Protein AF-A0A7S1WH67-F1 (afdb_monomer)

Organism: Alexandrium catenella (N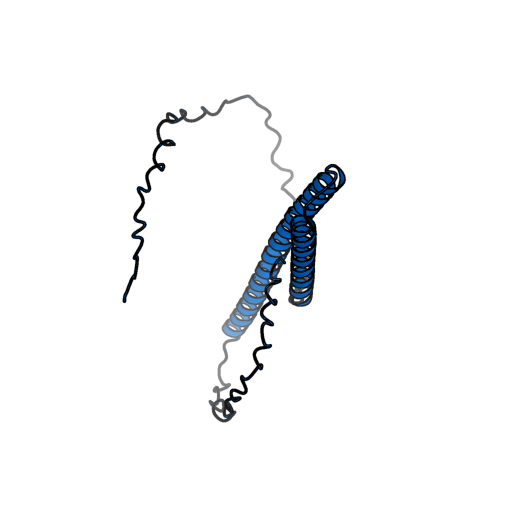CBI:txid2925)

Foldseek 3Di:
DDDDDDDDPDDDDPPDDPDDDDPPPPPPPPPPPPPPDDDVVVVVVVVVVVLVVLVVVLVVLVVVLVVLVVVLVVLVVVLVVLVVVVVVDPPDDPVSVVVSVVSVVVSVVSVVVSVVSVVVRPDDDPDPDPPPDPPPPPPDDDDDDDDDPDPDPPPDDPPPPPPDPDPDDDDDDPDDDDD

Mean predicted aligned error: 18.31 Å

Solvent-accessible surface area (backbone atoms only — not comparable to full-atom values): 12286 Å² total; per-residue (Å²): 139,82,85,80,80,81,80,82,78,79,75,83,79,78,91,79,78,90,73,79,82,77,82,75,72,90,81,81,80,82,74,79,73,76,86,81,75,80,54,67,65,61,53,52,50,52,53,51,51,54,49,51,53,52,50,51,54,42,50,51,53,49,52,54,46,53,54,49,50,53,50,44,55,52,50,52,49,50,53,52,51,49,54,54,53,55,74,72,49,88,83,71,60,70,64,61,54,53,52,51,52,52,53,52,51,49,48,51,52,49,52,52,51,48,52,52,54,61,72,66,55,66,84,74,75,79,74,72,74,75,76,74,72,76,75,79,76,94,77,77,82,88,77,88,77,78,93,73,83,73,80,74,74,82,78,74,79,86,76,76,84,81,78,86,89,78,82,80,83,87,81,81,83,79,83,83,84,79,136

Sequence (179 aa):
LKAVRPSAQRAPCPLGVAFGAPGLSMALLDEAVDAGDVDPEAVAQSIEELTLESEIRALEIENGLLDLKREIETQEKHVKEWRKALVKETGLPASMQSDLELAMDQVQQLRNRYQAMQAARPPRVARPAAIAEPPPDEGATRSQQAASAAPVPPRLPEETAKRAAARPGTNPAAASKAP

Nearest PDB structures (foldseek):
  6v4u-assembly1_B  TM=7.205E-01  e=1.793E+00  Homo sapiens
  6ote-assembly1_A  TM=3.190E-01  e=5.934E+00  Cryptosporidium parvum Iowa II

Structure (mmCIF, N/CA/C/O backbone):
data_AF-A0A7S1WH67-F1
#
_entry.id   AF-A0A7S1WH67-F1
#
loop_
_atom_site.group_PDB
_atom_site.id
_atom_site.type_symbol
_atom_site.label_atom_id
_atom_site.label_alt_id
_atom_site.label_comp_id
_atom_site.label_asym_id
_atom_site.label_entity_id
_atom_site.label_seq_id
_atom_site.pdbx_PDB_ins_code
_atom_site.Cartn_x
_atom_site.Cartn_y
_atom_site.Cartn_z
_atom_site.occupancy
_atom_site.B_iso_or_equiv
_atom_site.auth_seq_id
_atom_site.auth_comp_id
_atom_site.auth_asym_id
_atom_site.auth_atom_id
_atom_site.pdbx_PDB_model_num
ATOM 1 N N . LEU A 1 1 ? -50.181 2.685 17.591 1.00 54.06 1 LEU A N 1
ATOM 2 C CA . LEU A 1 1 ? -49.938 2.031 16.284 1.00 54.06 1 LEU A CA 1
ATOM 3 C C . LEU A 1 1 ? -48.794 2.770 15.589 1.00 54.06 1 LEU A C 1
ATOM 5 O O . LEU A 1 1 ? -49.014 3.855 15.072 1.00 54.06 1 LEU A O 1
ATOM 9 N N . LYS A 1 2 ? -47.553 2.274 15.702 1.00 48.03 2 LYS A N 1
ATOM 10 C CA . LYS A 1 2 ? -46.356 2.903 15.111 1.00 48.03 2 LYS A CA 1
ATOM 11 C C . LYS A 1 2 ? -46.082 2.253 13.754 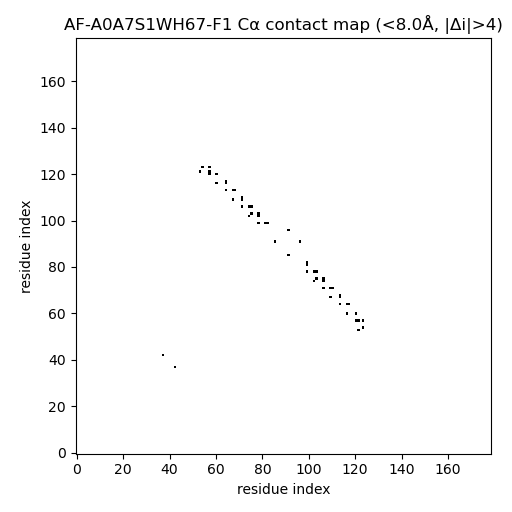1.00 48.03 2 LYS A C 1
ATOM 13 O O . LYS A 1 2 ? -45.876 1.046 13.694 1.00 48.03 2 LYS A O 1
ATOM 18 N N . ALA A 1 3 ? -46.118 3.052 12.692 1.00 55.22 3 ALA A N 1
ATOM 19 C CA . ALA A 1 3 ? -45.860 2.611 11.328 1.00 55.22 3 ALA A CA 1
ATOM 20 C C . ALA A 1 3 ? -44.372 2.267 11.147 1.00 55.22 3 ALA A C 1
ATOM 22 O O . ALA A 1 3 ? -43.504 3.134 11.247 1.00 55.22 3 ALA A O 1
ATOM 23 N N . VAL A 1 4 ? -44.094 0.989 10.895 1.00 62.69 4 VAL A N 1
ATOM 24 C CA . VAL A 1 4 ? -42.787 0.473 10.477 1.00 62.69 4 VAL A CA 1
ATOM 25 C C . VAL A 1 4 ? -42.605 0.839 9.004 1.00 62.69 4 VAL A C 1
ATOM 27 O O . VAL A 1 4 ? -43.407 0.435 8.164 1.00 62.69 4 VAL A O 1
ATOM 30 N N . ARG A 1 5 ? -41.589 1.646 8.679 1.00 58.88 5 ARG A N 1
ATOM 31 C CA . ARG A 1 5 ? -41.236 1.936 7.282 1.00 58.88 5 ARG A CA 1
ATOM 32 C C . ARG A 1 5 ? -40.465 0.743 6.699 1.00 58.88 5 ARG A C 1
ATOM 34 O O . ARG A 1 5 ? -39.518 0.294 7.344 1.00 58.88 5 ARG A O 1
ATOM 41 N N . PRO A 1 6 ? -40.831 0.233 5.512 1.00 62.59 6 PRO A N 1
ATOM 42 C CA . PRO A 1 6 ? -40.098 -0.851 4.874 1.00 62.59 6 PRO A CA 1
ATOM 43 C C . PRO A 1 6 ? -38.745 -0.355 4.347 1.00 62.59 6 PRO A C 1
ATOM 45 O O . PRO A 1 6 ? -38.656 0.693 3.704 1.00 62.59 6 PRO A O 1
ATOM 48 N N . SER A 1 7 ? -37.695 -1.125 4.640 1.00 63.75 7 SER A N 1
ATOM 49 C CA . SER A 1 7 ? -36.350 -0.943 4.092 1.00 63.75 7 SER A CA 1
ATOM 50 C C . SER A 1 7 ? -36.385 -1.050 2.572 1.00 63.75 7 SER A C 1
ATOM 52 O O . SER A 1 7 ? -36.851 -2.048 2.022 1.00 63.75 7 SER A O 1
ATOM 54 N N . ALA A 1 8 ? -35.876 -0.022 1.898 1.00 57.06 8 ALA A N 1
ATOM 55 C CA . ALA A 1 8 ? -35.679 -0.028 0.460 1.00 57.06 8 ALA A CA 1
ATOM 56 C C . ALA A 1 8 ? -34.629 -1.091 0.098 1.00 57.06 8 ALA A C 1
ATOM 58 O O . ALA A 1 8 ? -33.444 -0.939 0.395 1.00 57.06 8 ALA A O 1
ATOM 59 N N . GLN A 1 9 ? -35.079 -2.175 -0.533 1.00 58.47 9 GLN A N 1
ATOM 60 C CA . GLN A 1 9 ? -34.213 -3.141 -1.197 1.00 58.47 9 GLN A CA 1
ATOM 61 C C . GLN A 1 9 ? -33.437 -2.409 -2.296 1.00 58.47 9 GLN A C 1
ATOM 63 O O . GLN A 1 9 ? -34.011 -1.969 -3.291 1.00 58.47 9 GLN A O 1
ATOM 68 N N . ARG A 1 10 ? -32.123 -2.250 -2.109 1.00 60.06 10 ARG A N 1
ATOM 69 C CA . ARG A 1 10 ? -31.218 -1.880 -3.199 1.00 60.06 10 ARG A CA 1
ATOM 70 C C . ARG A 1 10 ? -31.185 -3.047 -4.180 1.00 60.06 10 ARG A C 1
ATOM 72 O O . ARG A 1 10 ? -30.693 -4.121 -3.846 1.00 60.06 10 ARG A O 1
ATOM 79 N N . ALA A 1 11 ? -31.741 -2.831 -5.366 1.00 65.38 11 ALA A N 1
ATOM 80 C CA . ALA A 1 11 ? -31.645 -3.773 -6.468 1.00 65.38 11 ALA A CA 1
ATOM 81 C C . ALA A 1 11 ? -30.166 -3.989 -6.857 1.00 65.38 11 ALA A C 1
ATOM 83 O O . ALA A 1 11 ? -29.400 -3.019 -6.872 1.00 65.38 11 ALA A O 1
ATOM 84 N N . PRO A 1 12 ? -29.747 -5.225 -7.178 1.00 61.56 12 PRO A N 1
ATOM 85 C CA . PRO A 1 12 ? -28.436 -5.479 -7.757 1.00 61.56 12 PRO A CA 1
ATOM 86 C C . PRO A 1 12 ? -28.385 -4.883 -9.168 1.00 61.56 12 PRO A C 1
ATOM 88 O O . PRO A 1 12 ? -29.188 -5.237 -10.031 1.00 61.56 12 PRO A O 1
ATOM 91 N N . CYS A 1 13 ? -27.448 -3.965 -9.406 1.00 59.66 13 CYS A N 1
ATOM 92 C CA . CYS A 1 13 ? -27.144 -3.501 -10.755 1.00 59.66 13 CYS A CA 1
ATOM 93 C C . CYS A 1 13 ? -26.629 -4.696 -11.577 1.00 59.66 13 CYS A C 1
ATOM 95 O O . CYS A 1 13 ? -25.649 -5.321 -11.163 1.00 59.66 13 CYS A O 1
ATOM 97 N N . PRO A 1 14 ? -27.242 -5.035 -12.724 1.00 61.19 14 PRO A N 1
ATOM 98 C CA . PRO A 1 14 ? -26.682 -6.039 -13.610 1.00 61.19 14 PRO A CA 1
ATOM 99 C C . PRO A 1 14 ? -25.357 -5.513 -14.172 1.00 61.19 14 PRO A C 1
ATOM 101 O O . PRO A 1 14 ? -25.303 -4.448 -14.787 1.00 61.19 14 PRO A O 1
ATOM 104 N N . LEU A 1 15 ? -24.285 -6.270 -13.935 1.00 58.12 15 LEU A N 1
ATOM 105 C CA . LEU A 1 15 ? -22.991 -6.143 -14.604 1.00 58.12 15 LEU A CA 1
ATOM 106 C C . LEU A 1 15 ? -23.193 -6.362 -16.108 1.00 58.12 15 LEU A C 1
ATOM 108 O O . LEU A 1 15 ? -23.111 -7.476 -16.614 1.00 58.12 15 LEU A O 1
ATOM 112 N N . GLY A 1 16 ? -23.512 -5.280 -16.810 1.00 58.69 16 GLY A N 1
ATOM 113 C CA . GLY A 1 16 ? -23.606 -5.218 -18.258 1.00 58.69 16 GLY A CA 1
ATOM 114 C C . GLY A 1 16 ? -22.515 -4.315 -18.807 1.00 58.69 16 GLY A C 1
ATOM 115 O O . GLY A 1 16 ? -22.774 -3.150 -19.082 1.00 58.69 16 GLY A O 1
ATOM 116 N N . VAL A 1 17 ? -21.308 -4.856 -18.981 1.00 53.69 17 VAL A N 1
ATOM 117 C CA . VAL A 1 17 ? -20.323 -4.320 -19.930 1.00 53.69 17 VAL A CA 1
ATOM 118 C C . VAL A 1 17 ? -19.692 -5.504 -20.654 1.00 53.69 17 VAL A C 1
ATOM 120 O O . VAL A 1 17 ? -18.605 -5.969 -20.330 1.00 53.69 17 VAL A O 1
ATOM 123 N N . ALA A 1 18 ? -20.422 -6.019 -21.639 1.00 60.34 18 ALA A N 1
ATOM 124 C CA . ALA A 1 18 ? -19.794 -6.612 -22.804 1.00 60.34 18 ALA A CA 1
ATOM 125 C C . ALA A 1 18 ? -19.357 -5.434 -23.682 1.00 60.34 18 ALA A C 1
ATOM 127 O O . ALA A 1 18 ? -20.205 -4.763 -24.267 1.00 60.34 18 ALA A O 1
ATOM 128 N N . PHE A 1 19 ? -18.060 -5.139 -23.733 1.00 50.50 19 PHE A N 1
ATOM 129 C CA . PHE A 1 19 ? -17.517 -4.233 -24.739 1.00 50.50 19 PHE A CA 1
ATOM 130 C C . PHE A 1 19 ? -16.258 -4.843 -25.336 1.00 50.50 19 PHE A C 1
ATOM 132 O O . PHE A 1 19 ? -15.411 -5.379 -24.626 1.00 50.50 19 PHE A O 1
ATOM 139 N N . GLY A 1 20 ? -16.258 -4.856 -26.666 1.00 48.03 20 GLY A N 1
ATOM 140 C CA . GLY A 1 20 ? -15.511 -5.768 -27.512 1.00 48.03 20 GLY A CA 1
ATOM 141 C C . GLY A 1 20 ? -14.006 -5.718 -27.321 1.00 48.03 20 GLY A C 1
ATOM 142 O O . GLY A 1 20 ? -13.418 -4.660 -27.123 1.00 48.03 20 GLY A O 1
ATOM 143 N N . ALA A 1 21 ? -13.390 -6.884 -27.485 1.00 54.69 21 ALA A N 1
ATOM 144 C CA . ALA A 1 21 ? -12.013 -6.959 -27.925 1.00 54.69 21 ALA A CA 1
ATOM 145 C C . ALA A 1 21 ? -11.924 -6.281 -29.305 1.00 54.69 21 ALA A C 1
ATOM 147 O O . ALA A 1 21 ? -12.530 -6.790 -30.255 1.00 54.69 21 ALA A O 1
ATOM 148 N N . PRO A 1 22 ? -11.209 -5.154 -29.468 1.00 59.69 22 PRO A N 1
ATOM 149 C CA . PRO A 1 22 ? -10.726 -4.815 -30.788 1.00 59.69 22 PRO A CA 1
ATOM 150 C C . PRO A 1 22 ? -9.747 -5.921 -31.179 1.00 59.69 22 PRO A C 1
ATOM 152 O O . PRO A 1 22 ? -8.736 -6.140 -30.511 1.00 59.69 22 PRO A O 1
ATOM 155 N N . GLY A 1 23 ? -10.083 -6.645 -32.246 1.00 53.44 23 GLY A N 1
ATOM 156 C CA . GLY A 1 23 ? -9.111 -7.418 -32.998 1.00 53.44 23 GLY A CA 1
ATOM 157 C C . GLY A 1 23 ? -8.009 -6.466 -33.439 1.00 53.44 23 GLY A C 1
ATOM 158 O O . GLY A 1 23 ? -8.150 -5.760 -34.434 1.00 53.44 23 GLY A O 1
ATOM 159 N N . LEU A 1 24 ? -6.940 -6.402 -32.651 1.00 53.50 24 LEU A N 1
ATOM 160 C CA . LEU A 1 24 ? -5.692 -5.790 -33.057 1.00 53.50 24 LEU A CA 1
ATOM 161 C C . LEU A 1 24 ? -5.086 -6.726 -34.092 1.00 53.50 24 LEU A C 1
ATOM 163 O O . LEU A 1 24 ? -4.501 -7.759 -33.771 1.00 53.50 24 LEU A O 1
ATOM 167 N N . SER A 1 25 ? -5.333 -6.369 -35.348 1.00 56.12 25 SER A N 1
ATOM 168 C CA . SER A 1 25 ? -4.654 -6.873 -36.528 1.00 56.12 25 SER A CA 1
ATOM 169 C C . SER A 1 25 ? -3.167 -7.056 -36.244 1.00 56.12 25 SER A C 1
ATOM 171 O O . SER A 1 25 ? -2.422 -6.087 -36.127 1.00 56.12 25 SER A O 1
ATOM 173 N N . MET A 1 26 ? -2.730 -8.311 -36.207 1.00 55.28 26 MET A N 1
ATOM 174 C CA . MET A 1 26 ? -1.325 -8.714 -36.127 1.00 55.28 26 MET A CA 1
ATOM 175 C C . MET A 1 26 ? -0.577 -8.503 -37.463 1.00 55.28 26 MET A C 1
ATOM 177 O O . MET A 1 26 ? 0.350 -9.232 -37.787 1.00 55.28 26 MET A O 1
ATOM 181 N N . ALA A 1 27 ? -1.019 -7.539 -38.276 1.00 57.84 27 ALA A N 1
ATOM 182 C CA . ALA A 1 27 ? -0.588 -7.339 -39.661 1.00 57.84 27 ALA A CA 1
ATOM 183 C C . ALA A 1 27 ? 0.252 -6.063 -39.857 1.00 57.84 27 ALA A C 1
ATOM 185 O O . ALA A 1 27 ? 0.361 -5.572 -40.975 1.00 57.84 27 ALA A O 1
ATOM 186 N N . LEU A 1 28 ? 0.818 -5.500 -38.783 1.00 52.12 28 LEU A N 1
ATOM 187 C CA . LEU A 1 28 ? 1.595 -4.257 -38.835 1.00 52.12 28 LEU A CA 1
ATOM 188 C C . LEU A 1 28 ? 2.907 -4.350 -38.037 1.00 52.12 28 LEU A C 1
ATOM 190 O O . LEU A 1 28 ? 3.219 -3.449 -37.271 1.00 52.12 28 LEU A O 1
ATOM 194 N N . LEU A 1 29 ? 3.644 -5.455 -38.164 1.00 57.03 29 LEU A N 1
ATOM 195 C CA . LEU A 1 29 ? 5.027 -5.576 -37.674 1.00 57.03 29 LEU A CA 1
ATOM 196 C C . LEU A 1 29 ? 5.855 -6.463 -38.622 1.00 57.03 29 LEU A C 1
ATOM 198 O O . LEU A 1 29 ? 6.572 -7.354 -38.185 1.00 57.03 29 LEU A O 1
ATOM 202 N N . ASP A 1 30 ? 5.723 -6.227 -39.927 1.00 49.78 30 ASP A N 1
ATOM 203 C CA . ASP A 1 30 ? 6.663 -6.731 -40.942 1.00 49.78 30 ASP A CA 1
ATOM 204 C C . ASP A 1 30 ? 7.441 -5.545 -41.536 1.00 49.78 30 ASP A C 1
ATOM 206 O O . ASP A 1 30 ? 7.623 -5.406 -42.743 1.00 49.78 30 ASP A O 1
ATOM 210 N N . GLU A 1 31 ? 7.838 -4.614 -40.662 1.00 55.91 31 GLU A N 1
ATOM 211 C CA . GLU A 1 31 ? 8.873 -3.643 -40.991 1.00 55.91 31 GLU A CA 1
ATOM 212 C C . GLU A 1 31 ? 10.195 -4.378 -40.803 1.00 55.91 31 GLU A C 1
ATOM 214 O O . GLU A 1 31 ? 10.657 -4.587 -39.681 1.00 55.91 31 GLU A O 1
ATOM 219 N N . ALA A 1 32 ? 10.720 -4.888 -41.916 1.00 57.84 32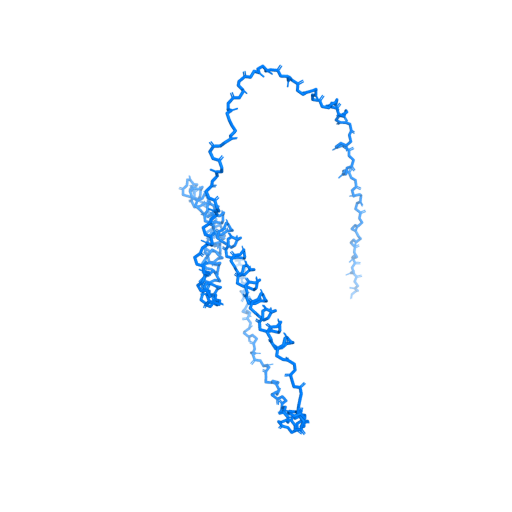 ALA A N 1
ATOM 220 C CA . ALA A 1 32 ? 12.011 -5.542 -41.995 1.00 57.84 32 ALA A CA 1
ATOM 221 C C . ALA A 1 32 ? 13.083 -4.594 -41.443 1.00 57.84 32 ALA A C 1
ATOM 223 O O . ALA A 1 32 ? 13.585 -3.720 -42.148 1.00 57.84 32 ALA A O 1
ATOM 224 N N . VAL A 1 33 ? 13.402 -4.756 -40.158 1.00 57.94 33 VAL A N 1
ATOM 225 C CA . VAL A 1 33 ? 14.578 -4.153 -39.544 1.00 57.94 33 VAL A CA 1
ATOM 226 C C . VAL A 1 33 ? 15.764 -4.757 -40.280 1.00 57.94 33 VAL A C 1
ATOM 228 O O . VAL A 1 33 ? 16.042 -5.950 -40.154 1.00 57.94 33 VAL A O 1
ATOM 231 N N . ASP A 1 34 ? 16.386 -3.942 -41.124 1.00 57.25 34 ASP A N 1
ATOM 232 C CA . ASP A 1 34 ? 17.596 -4.270 -41.859 1.00 57.25 34 ASP A CA 1
ATOM 233 C C . ASP A 1 34 ? 18.651 -4.729 -40.842 1.00 57.25 34 ASP A C 1
ATOM 235 O O . ASP A 1 34 ? 19.205 -3.936 -40.084 1.00 57.25 34 ASP A O 1
ATOM 239 N N . ALA A 1 35 ? 18.865 -6.043 -40.750 1.00 58.34 35 ALA A N 1
ATOM 240 C CA . ALA A 1 35 ? 19.703 -6.693 -39.739 1.00 58.34 35 ALA A CA 1
ATOM 241 C C . ALA A 1 35 ? 21.214 -6.465 -39.972 1.00 58.34 35 ALA A C 1
ATOM 243 O O . ALA A 1 35 ? 22.041 -7.260 -39.526 1.00 58.34 35 ALA A O 1
ATOM 244 N N . GLY A 1 36 ? 21.571 -5.421 -40.724 1.00 57.56 36 GLY A N 1
ATOM 245 C CA . GLY A 1 36 ? 22.895 -5.222 -41.298 1.00 57.56 36 GLY A CA 1
ATOM 246 C C . GLY A 1 36 ? 23.908 -4.513 -40.405 1.00 57.56 36 GLY A C 1
ATOM 247 O O . GLY A 1 36 ? 25.096 -4.686 -40.650 1.00 57.56 36 GLY A O 1
ATOM 248 N N . ASP A 1 37 ? 23.490 -3.746 -39.391 1.00 68.06 37 ASP A N 1
ATOM 249 C CA . ASP A 1 37 ? 24.440 -2.952 -38.590 1.00 68.06 37 ASP A CA 1
ATOM 250 C C . ASP A 1 37 ? 23.866 -2.545 -37.216 1.00 68.06 37 ASP A C 1
ATOM 252 O O . ASP A 1 37 ? 23.748 -1.369 -36.868 1.00 68.06 37 ASP A O 1
ATOM 256 N N . VAL A 1 38 ? 23.423 -3.527 -36.423 1.00 77.69 38 VAL A N 1
ATOM 257 C CA . VAL A 1 38 ? 23.014 -3.256 -35.036 1.00 77.69 38 VAL A CA 1
ATOM 258 C C . VAL A 1 38 ? 24.273 -3.081 -34.189 1.00 77.69 38 VAL A C 1
ATOM 260 O O . VAL A 1 38 ? 24.969 -4.053 -33.894 1.00 77.69 38 VAL A O 1
ATOM 263 N N . ASP A 1 39 ? 24.555 -1.837 -33.805 1.00 87.81 39 ASP A N 1
ATOM 264 C CA . ASP A 1 39 ? 25.680 -1.480 -32.943 1.00 87.81 39 ASP A CA 1
ATOM 265 C C . ASP A 1 39 ? 25.610 -2.245 -31.601 1.00 87.81 39 ASP A C 1
ATOM 267 O O . ASP A 1 39 ? 24.635 -2.093 -30.851 1.00 87.81 39 ASP A O 1
ATOM 271 N N . PRO A 1 40 ? 26.615 -3.081 -31.267 1.00 88.12 40 PRO A N 1
ATOM 272 C CA . PRO A 1 40 ? 26.622 -3.838 -30.019 1.00 88.12 40 PRO A CA 1
ATOM 273 C C . PRO A 1 40 ? 26.621 -2.938 -28.776 1.00 88.12 40 PRO A C 1
ATOM 275 O O . PRO A 1 40 ? 26.126 -3.366 -27.731 1.00 88.12 40 PRO A O 1
ATOM 278 N N . GLU A 1 41 ? 27.141 -1.710 -28.869 1.00 88.75 41 GLU A N 1
ATOM 279 C CA . GLU A 1 41 ? 27.121 -0.758 -27.756 1.00 88.75 41 GLU A CA 1
ATOM 280 C C . GLU A 1 41 ? 25.693 -0.275 -27.470 1.00 88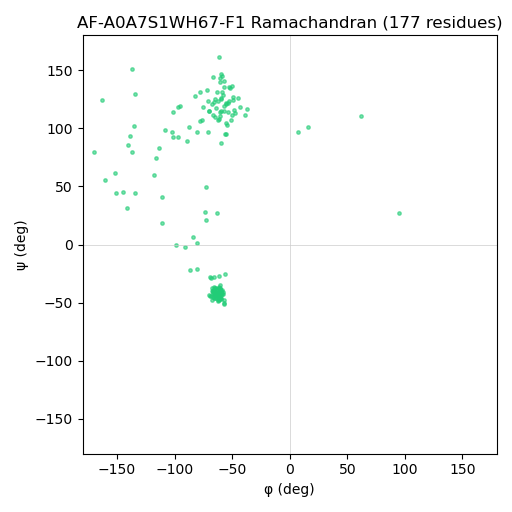.75 41 GLU A C 1
ATOM 282 O O . GLU A 1 41 ? 25.252 -0.306 -26.319 1.00 88.75 41 GLU A O 1
ATOM 287 N N . ALA A 1 42 ? 24.926 0.057 -28.511 1.00 89.00 42 ALA A N 1
ATOM 288 C CA . ALA A 1 42 ? 23.518 0.428 -28.381 1.00 89.00 42 ALA A CA 1
ATOM 289 C C . ALA A 1 42 ? 22.662 -0.704 -27.778 1.00 89.00 42 ALA A C 1
ATOM 291 O O . ALA A 1 42 ? 21.783 -0.455 -26.950 1.00 89.00 42 ALA A O 1
ATOM 292 N N . VAL A 1 43 ? 22.934 -1.964 -28.138 1.00 89.81 43 VAL A N 1
ATOM 293 C CA . VAL A 1 43 ? 22.236 -3.124 -27.548 1.00 89.81 43 VAL A CA 1
ATOM 294 C C . VAL A 1 43 ? 22.570 -3.274 -26.067 1.00 89.81 43 VAL A C 1
ATOM 296 O O . VAL A 1 43 ? 21.673 -3.515 -25.259 1.00 89.81 43 VAL A O 1
ATOM 299 N N . ALA A 1 44 ? 23.842 -3.120 -25.693 1.00 90.69 44 ALA A N 1
ATOM 300 C CA . ALA A 1 44 ? 24.261 -3.198 -24.298 1.00 90.69 44 ALA A CA 1
ATOM 301 C C . ALA A 1 44 ? 23.598 -2.103 -23.445 1.00 90.69 44 ALA A C 1
ATOM 303 O O . ALA A 1 44 ? 23.070 -2.411 -22.375 1.00 90.69 44 ALA A O 1
ATOM 304 N N . GLN A 1 45 ? 23.548 -0.867 -23.951 1.00 90.69 45 GLN A N 1
ATOM 305 C CA . GLN A 1 45 ? 22.864 0.250 -23.291 1.00 90.69 45 GLN A CA 1
ATOM 306 C C . GLN A 1 45 ? 21.364 -0.026 -23.126 1.00 90.69 45 GLN A C 1
ATOM 308 O O . GLN A 1 45 ? 20.828 0.136 -22.035 1.00 90.69 45 GLN A O 1
ATOM 313 N N . SER A 1 46 ? 20.694 -0.540 -24.161 1.00 89.62 46 SER A N 1
ATOM 314 C CA . SER A 1 46 ? 19.266 -0.875 -24.076 1.00 89.62 46 SER A CA 1
ATOM 315 C C . SER A 1 46 ? 18.968 -1.957 -23.026 1.00 89.62 46 SER A C 1
ATOM 317 O O . SER A 1 46 ? 17.969 -1.875 -22.310 1.00 89.62 46 SER A O 1
ATOM 319 N N . ILE A 1 47 ? 19.842 -2.961 -22.886 1.00 89.00 47 ILE A N 1
ATOM 320 C CA . ILE A 1 47 ? 19.707 -3.993 -21.845 1.00 89.00 47 ILE A CA 1
ATOM 321 C C . ILE A 1 47 ? 19.901 -3.389 -20.448 1.00 89.00 47 ILE A C 1
ATOM 323 O O . ILE A 1 47 ? 19.172 -3.749 -19.517 1.00 89.00 47 ILE A O 1
ATOM 327 N N . GLU A 1 48 ? 20.872 -2.489 -20.287 1.00 90.94 48 GLU A N 1
ATOM 328 C CA . GLU A 1 48 ? 21.108 -1.778 -19.029 1.00 90.94 48 GLU A CA 1
ATOM 329 C C . GLU A 1 48 ? 19.897 -0.920 -18.644 1.00 90.94 48 GLU A C 1
ATOM 331 O O . GLU A 1 48 ? 19.390 -1.056 -17.531 1.00 90.94 48 GLU A O 1
ATOM 336 N N . GLU A 1 49 ? 19.370 -0.120 -19.571 1.00 91.88 49 GLU A N 1
ATOM 337 C CA . GLU A 1 49 ? 18.170 0.696 -19.361 1.00 91.88 49 GLU A CA 1
ATOM 338 C C . GLU A 1 49 ? 16.970 -0.161 -18.944 1.00 91.88 49 GLU A C 1
ATOM 340 O O . GLU A 1 49 ? 16.341 0.116 -17.922 1.00 91.88 49 GLU A O 1
ATOM 345 N N . LEU A 1 50 ? 16.704 -1.265 -19.652 1.00 90.75 50 LEU A N 1
ATOM 346 C CA . LEU A 1 50 ? 15.619 -2.190 -19.307 1.00 90.75 50 LEU A CA 1
ATOM 347 C C . LEU A 1 50 ? 15.805 -2.795 -17.904 1.00 90.75 50 LEU A C 1
ATOM 349 O O . LEU A 1 50 ? 14.843 -2.990 -17.153 1.00 90.75 50 LEU A O 1
ATOM 353 N N . THR A 1 51 ? 17.052 -3.094 -17.534 1.00 90.25 51 THR A N 1
ATOM 354 C CA . THR A 1 51 ? 17.387 -3.612 -16.205 1.00 90.25 51 THR A CA 1
ATOM 355 C C . THR A 1 51 ? 17.106 -2.560 -15.134 1.00 90.25 51 THR A C 1
ATOM 357 O O . THR A 1 51 ? 16.439 -2.869 -14.142 1.00 90.25 51 THR A O 1
ATOM 360 N N . LEU A 1 52 ? 17.531 -1.315 -15.352 1.00 91.50 52 LEU A N 1
ATOM 361 C CA . LEU A 1 52 ? 17.289 -0.197 -14.441 1.00 91.50 52 LEU A CA 1
ATOM 362 C C . LEU A 1 52 ? 15.793 0.107 -14.294 1.00 91.50 52 LEU A C 1
ATOM 364 O O . LEU A 1 52 ? 15.311 0.270 -13.175 1.00 91.50 52 LEU A O 1
ATOM 368 N N . GLU A 1 53 ? 15.026 0.107 -15.385 1.00 92.25 53 GLU A N 1
ATOM 369 C CA . GLU A 1 53 ? 13.568 0.277 -15.338 1.00 92.25 53 GLU A CA 1
ATOM 370 C C . GLU A 1 53 ? 12.889 -0.821 -14.509 1.00 92.25 53 GLU A C 1
ATOM 372 O O . GLU A 1 53 ? 11.978 -0.551 -13.716 1.00 92.25 53 GLU A O 1
ATOM 377 N N . SER A 1 54 ? 13.355 -2.067 -14.644 1.00 90.94 54 SER A N 1
ATOM 378 C CA . SER A 1 54 ? 12.853 -3.184 -13.843 1.00 90.94 54 SER A CA 1
ATOM 379 C C . SER A 1 54 ? 13.168 -3.017 -12.350 1.00 90.94 54 SER A C 1
ATOM 381 O O . SER A 1 54 ? 12.318 -3.315 -11.505 1.00 90.94 54 SER A O 1
ATOM 383 N N . GLU A 1 55 ? 14.350 -2.486 -12.017 1.00 91.56 55 GLU A N 1
ATOM 384 C CA . GLU A 1 55 ? 14.765 -2.205 -10.642 1.00 91.56 55 GLU A CA 1
ATOM 385 C C . GLU A 1 55 ? 13.947 -1.059 -10.038 1.00 91.56 55 GLU A C 1
ATOM 387 O O . GLU A 1 55 ? 13.434 -1.198 -8.926 1.00 91.56 55 GLU A O 1
ATOM 392 N N . ILE A 1 56 ? 13.735 0.028 -10.787 1.00 92.94 56 ILE A N 1
ATOM 393 C CA . ILE A 1 56 ? 12.886 1.151 -10.368 1.00 92.94 56 ILE A CA 1
ATOM 394 C C . ILE A 1 56 ? 11.478 0.646 -10.048 1.00 92.94 56 ILE A C 1
ATOM 396 O O . ILE A 1 56 ? 10.981 0.873 -8.944 1.00 92.94 56 ILE A O 1
ATOM 400 N N . ARG A 1 57 ? 10.859 -0.126 -10.952 1.00 93.38 57 ARG A N 1
ATOM 401 C CA . ARG A 1 57 ? 9.518 -0.683 -10.720 1.00 93.38 57 ARG A CA 1
ATOM 402 C C . ARG A 1 57 ? 9.476 -1.617 -9.504 1.00 93.38 57 ARG A C 1
ATOM 404 O O . ARG A 1 57 ? 8.482 -1.635 -8.773 1.00 93.38 57 ARG A O 1
ATOM 411 N N . ALA A 1 58 ? 10.532 -2.394 -9.258 1.00 92.38 58 ALA A N 1
ATOM 412 C CA . ALA A 1 58 ? 10.622 -3.227 -8.061 1.00 92.38 58 ALA A CA 1
ATOM 413 C C . ALA A 1 58 ? 10.681 -2.379 -6.775 1.00 92.38 58 ALA A C 1
ATOM 415 O O . ALA A 1 58 ? 9.970 -2.682 -5.813 1.00 92.38 58 ALA A O 1
ATOM 416 N N . LEU A 1 59 ? 11.470 -1.300 -6.768 1.00 93.62 59 LEU A N 1
ATOM 417 C CA . LEU A 1 59 ? 11.575 -0.369 -5.640 1.00 93.62 59 LEU A CA 1
ATOM 418 C C . LEU A 1 59 ? 10.262 0.385 -5.383 1.00 93.62 59 LEU A C 1
ATOM 420 O O . LEU A 1 59 ? 9.870 0.560 -4.230 1.00 93.62 59 LEU A O 1
ATOM 424 N N . GLU A 1 60 ? 9.545 0.785 -6.432 1.00 96.12 60 GLU A N 1
ATOM 425 C CA . GLU A 1 60 ? 8.235 1.436 -6.316 1.00 96.12 60 GLU A CA 1
ATOM 426 C C . GLU A 1 60 ? 7.204 0.536 -5.623 1.00 96.12 60 GLU A C 1
ATOM 428 O O . GLU A 1 60 ? 6.504 0.973 -4.703 1.00 96.12 60 GLU A O 1
ATOM 433 N N . ILE A 1 61 ? 7.137 -0.741 -6.016 1.00 95.62 61 ILE A N 1
ATOM 434 C CA . ILE A 1 61 ? 6.250 -1.726 -5.380 1.00 95.62 61 ILE A CA 1
ATOM 435 C C . ILE A 1 61 ? 6.615 -1.899 -3.904 1.00 95.62 61 ILE A C 1
ATOM 437 O O . ILE A 1 61 ? 5.731 -1.985 -3.051 1.00 95.62 61 ILE A O 1
ATOM 441 N N . GLU A 1 62 ? 7.905 -1.935 -3.580 1.00 95.75 62 GLU A N 1
ATOM 442 C CA . GLU A 1 62 ? 8.373 -2.081 -2.203 1.00 95.75 62 GLU A CA 1
ATOM 44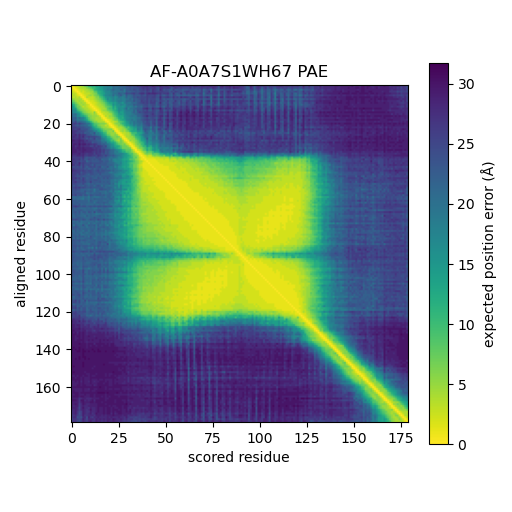3 C C . GLU A 1 62 ? 8.046 -0.880 -1.331 1.00 95.75 62 GLU A C 1
ATOM 445 O O . GLU A 1 62 ? 7.600 -1.066 -0.198 1.00 95.75 62 GLU A O 1
ATOM 450 N N . ASN A 1 63 ? 8.205 0.332 -1.857 1.00 96.75 63 ASN A N 1
ATOM 451 C CA . ASN A 1 63 ? 7.804 1.537 -1.147 1.00 96.75 63 ASN A CA 1
ATOM 452 C C . ASN A 1 63 ? 6.291 1.516 -0.866 1.00 96.75 63 ASN A C 1
ATOM 454 O O . ASN A 1 63 ? 5.862 1.679 0.275 1.00 96.75 63 ASN A O 1
ATOM 458 N N . GLY A 1 64 ? 5.484 1.157 -1.872 1.00 96.94 64 GLY A N 1
ATOM 459 C CA . GLY A 1 64 ? 4.041 0.980 -1.697 1.00 96.94 64 GLY A CA 1
ATOM 460 C C . GLY A 1 64 ? 3.667 -0.112 -0.682 1.00 96.94 64 GLY A C 1
ATOM 461 O O . GLY A 1 64 ? 2.695 0.041 0.060 1.00 96.94 64 GLY A O 1
ATOM 462 N N . LEU A 1 65 ? 4.440 -1.202 -0.590 1.00 97.56 65 LEU A N 1
ATOM 463 C CA . LEU A 1 65 ? 4.259 -2.229 0.444 1.00 97.56 65 LEU A CA 1
ATOM 464 C C . LEU A 1 65 ? 4.573 -1.694 1.849 1.00 97.56 65 LEU A C 1
ATOM 466 O O . LEU A 1 65 ? 3.855 -2.033 2.792 1.00 97.56 65 LEU A O 1
ATOM 470 N N . LEU A 1 66 ? 5.619 -0.880 2.012 1.00 98.00 66 LEU A N 1
ATOM 471 C CA . LEU A 1 66 ? 5.960 -0.265 3.300 1.00 98.00 66 LEU A CA 1
ATOM 472 C C . LEU A 1 66 ? 4.863 0.698 3.769 1.00 98.00 66 LEU A C 1
ATOM 474 O O . LEU A 1 66 ? 4.446 0.624 4.928 1.00 98.00 66 LEU A O 1
ATOM 478 N N . ASP A 1 67 ? 4.344 1.525 2.863 1.00 98.00 67 ASP A N 1
ATOM 479 C CA . ASP A 1 67 ? 3.236 2.438 3.149 1.00 98.00 67 ASP A CA 1
ATOM 480 C C . ASP A 1 67 ? 1.964 1.678 3.547 1.00 98.00 67 ASP A C 1
ATOM 482 O O . ASP A 1 67 ? 1.365 1.965 4.587 1.00 98.00 67 ASP A O 1
ATOM 486 N N . LEU A 1 68 ? 1.581 0.646 2.781 1.00 97.94 68 LEU A N 1
ATOM 487 C CA . LEU A 1 68 ? 0.425 -0.195 3.109 1.00 97.94 68 LEU A CA 1
ATOM 488 C C . LEU A 1 68 ? 0.583 -0.901 4.455 1.00 97.94 68 LEU A C 1
ATOM 490 O O . LEU A 1 68 ? -0.381 -1.000 5.212 1.00 97.94 68 LEU A O 1
ATOM 494 N N . LYS A 1 69 ? 1.786 -1.388 4.773 1.00 98.50 69 LYS A N 1
ATOM 495 C CA . LYS A 1 69 ? 2.058 -2.027 6.063 1.00 98.50 69 LYS A CA 1
ATOM 496 C C . LYS A 1 69 ? 1.832 -1.052 7.219 1.00 98.50 69 LYS A C 1
ATOM 498 O O . LYS A 1 69 ? 1.156 -1.403 8.184 1.00 98.50 69 LYS A O 1
ATOM 503 N N . ARG A 1 70 ? 2.348 0.174 7.106 1.00 98.50 70 ARG A N 1
ATOM 504 C CA . ARG A 1 70 ? 2.155 1.223 8.116 1.00 98.50 70 ARG A CA 1
ATOM 505 C C . ARG A 1 70 ? 0.679 1.589 8.286 1.00 98.50 70 ARG A C 1
ATOM 507 O O . ARG A 1 70 ? 0.224 1.786 9.416 1.00 98.50 70 ARG A O 1
ATOM 514 N N . GLU A 1 71 ? -0.066 1.668 7.186 1.00 98.31 71 GLU A N 1
ATOM 515 C CA . GLU A 1 71 ? -1.506 1.940 7.215 1.00 98.31 71 GLU A CA 1
ATOM 516 C C . GLU A 1 71 ? -2.270 0.815 7.930 1.00 98.31 71 GLU A C 1
ATOM 518 O O . GLU A 1 71 ? -3.063 1.089 8.830 1.00 98.31 71 GLU A O 1
ATOM 523 N N . ILE A 1 72 ? -1.970 -0.453 7.612 1.00 98.31 72 ILE A N 1
ATOM 524 C CA . ILE A 1 72 ? -2.556 -1.624 8.286 1.00 98.31 72 ILE A CA 1
ATOM 525 C C . ILE A 1 72 ? -2.297 -1.568 9.794 1.00 98.31 72 ILE A C 1
ATOM 527 O O . ILE A 1 72 ? -3.239 -1.669 10.576 1.00 98.31 72 ILE A O 1
ATOM 531 N N . GLU A 1 73 ? -1.047 -1.360 10.218 1.00 98.62 73 GLU A N 1
ATOM 532 C CA . GLU A 1 73 ? -0.682 -1.275 11.640 1.00 98.62 73 GLU A CA 1
ATOM 533 C C . GLU A 1 73 ? -1.440 -0.146 12.362 1.00 98.62 73 GLU A C 1
ATOM 535 O O . GLU A 1 73 ? -1.891 -0.306 13.502 1.00 98.62 73 GLU A O 1
ATOM 540 N N . THR A 1 74 ? -1.621 0.991 11.686 1.00 98.50 74 THR A N 1
ATOM 541 C CA . THR A 1 74 ? -2.353 2.147 12.217 1.00 98.50 74 THR A CA 1
ATOM 542 C C . THR A 1 74 ? -3.841 1.836 12.382 1.00 98.50 74 THR A C 1
ATOM 544 O O . THR A 1 74 ? -4.402 2.062 13.458 1.00 98.50 74 THR A O 1
ATOM 547 N N . GLN A 1 75 ? -4.483 1.257 11.365 1.00 98.19 75 GLN A N 1
ATOM 548 C CA . GLN A 1 75 ? -5.897 0.889 11.439 1.00 98.19 75 GLN A CA 1
ATOM 549 C C . GLN A 1 75 ? -6.149 -0.239 12.444 1.00 98.19 75 GLN A C 1
ATOM 551 O O . GLN A 1 75 ? -7.096 -0.166 13.225 1.00 98.19 75 GLN A O 1
ATOM 556 N N . GLU A 1 76 ? -5.275 -1.245 12.510 1.00 98.50 76 GLU A N 1
ATOM 557 C CA . GLU A 1 76 ? -5.354 -2.315 13.509 1.00 98.50 76 GLU A CA 1
ATOM 558 C C . GLU A 1 76 ? -5.273 -1.771 14.937 1.00 98.50 76 GLU A C 1
ATOM 560 O O . GLU A 1 76 ? -6.013 -2.216 15.823 1.00 98.50 76 GLU A O 1
ATOM 565 N N . LYS A 1 77 ? -4.403 -0.780 15.169 1.00 98.56 77 LYS A N 1
ATOM 566 C CA . LYS A 1 77 ? -4.321 -0.084 16.453 1.00 98.56 77 LYS A CA 1
ATOM 567 C C . LYS A 1 77 ? -5.637 0.627 16.781 1.00 98.56 77 LYS A C 1
ATOM 569 O O . LYS A 1 77 ? -6.146 0.426 17.885 1.00 98.56 77 LYS A O 1
ATOM 574 N N . HIS A 1 78 ? -6.214 1.380 15.843 1.00 98.25 78 HIS A N 1
ATOM 575 C CA . HIS A 1 78 ? -7.502 2.055 16.046 1.00 98.25 78 HIS A CA 1
ATOM 576 C C . HIS A 1 78 ? -8.640 1.066 16.322 1.00 98.25 78 HIS A C 1
ATOM 578 O O . HIS A 1 78 ? -9.356 1.224 17.307 1.00 98.25 78 HIS A O 1
ATOM 584 N N . VAL A 1 79 ? -8.758 -0.010 15.537 1.00 98.31 79 VAL A N 1
ATOM 585 C CA . VAL A 1 79 ? -9.758 -1.071 15.752 1.00 98.31 79 VAL A CA 1
ATOM 586 C C . VAL A 1 79 ? -9.596 -1.701 17.136 1.00 98.31 79 VAL A C 1
ATOM 588 O O . VAL A 1 79 ? -10.576 -1.927 17.846 1.00 98.31 79 VAL A O 1
ATOM 591 N N . LYS A 1 80 ? -8.357 -1.959 17.571 1.00 98.38 80 LYS A N 1
ATOM 592 C CA . LYS A 1 80 ? -8.072 -2.500 18.906 1.00 98.38 80 LYS A CA 1
ATOM 593 C C . LYS A 1 80 ? -8.468 -1.528 20.017 1.00 98.38 80 LYS A C 1
ATOM 595 O O . LYS A 1 80 ? -8.984 -1.966 21.046 1.00 98.38 80 LYS A O 1
ATOM 600 N N . GLU A 1 81 ? -8.208 -0.237 19.845 1.00 97.62 81 GLU A N 1
ATOM 601 C CA . GLU A 1 81 ? -8.596 0.811 20.793 1.00 97.62 81 GLU A CA 1
ATOM 602 C C . GLU A 1 81 ? -10.119 0.971 20.862 1.00 97.62 81 GLU A C 1
ATOM 604 O O . GLU A 1 81 ? -10.674 0.960 21.962 1.00 97.62 81 GLU A O 1
ATOM 609 N N . TRP A 1 82 ? -10.804 0.998 19.718 1.00 96.69 82 TRP A N 1
ATOM 610 C CA . TRP A 1 82 ? -12.265 1.045 19.633 1.00 96.69 82 TRP A CA 1
ATOM 611 C C . TRP A 1 82 ? -12.910 -0.178 20.264 1.00 96.69 82 TRP A C 1
ATOM 613 O O . TRP A 1 82 ? -13.788 -0.040 21.109 1.00 96.69 82 TRP A O 1
ATOM 623 N N . ARG A 1 83 ? -12.417 -1.383 19.963 1.00 96.75 83 ARG A N 1
ATOM 624 C CA . ARG A 1 83 ? -12.905 -2.614 20.593 1.00 96.75 83 ARG A CA 1
ATOM 625 C C . ARG A 1 83 ? -12.761 -2.568 22.115 1.00 96.75 83 ARG A C 1
ATOM 627 O O . ARG A 1 83 ? -13.663 -2.990 22.829 1.00 96.75 83 ARG A O 1
ATOM 634 N N . LYS A 1 84 ? -11.643 -2.044 22.630 1.00 96.88 84 LYS A N 1
ATOM 635 C CA . LYS A 1 84 ? -11.439 -1.873 24.079 1.00 96.88 84 LYS A CA 1
ATOM 636 C C . LYS A 1 84 ? -12.385 -0.840 24.686 1.00 96.88 84 LYS A C 1
ATOM 638 O O . LYS A 1 84 ? -12.823 -1.046 25.814 1.00 96.88 84 LYS A O 1
ATOM 643 N N . ALA A 1 85 ? -12.656 0.261 23.987 1.00 94.94 85 ALA A N 1
ATOM 644 C CA . ALA A 1 85 ? -13.611 1.271 24.432 1.00 94.94 85 ALA A CA 1
ATOM 645 C C . ALA A 1 85 ? -15.030 0.687 24.482 1.00 94.94 85 ALA A C 1
ATOM 647 O O . ALA A 1 85 ? -15.684 0.777 25.516 1.00 94.94 85 ALA A O 1
ATOM 648 N N . LEU A 1 86 ? -15.430 -0.032 23.430 1.00 94.25 86 LEU A N 1
ATOM 649 C CA . LEU A 1 86 ? -16.742 -0.666 23.323 1.00 94.25 86 LEU A CA 1
ATOM 650 C C . LEU A 1 86 ? -16.976 -1.722 24.418 1.00 94.25 86 LEU A C 1
ATOM 652 O O . LEU A 1 86 ? -18.054 -1.816 24.982 1.00 94.25 86 LEU A O 1
ATOM 656 N N . VAL A 1 87 ? -15.961 -2.502 24.793 1.00 93.88 87 VAL A N 1
ATOM 657 C CA . VAL A 1 87 ? -16.111 -3.492 25.880 1.00 93.88 87 VAL A CA 1
ATOM 658 C C . VAL A 1 87 ? -16.350 -2.835 27.248 1.00 93.88 87 VAL A C 1
ATOM 660 O O . VAL A 1 87 ? -16.962 -3.447 28.121 1.00 93.88 87 VAL A O 1
ATOM 663 N N . LYS A 1 88 ? -15.866 -1.605 27.464 1.00 93.81 88 LYS A N 1
ATOM 664 C CA . LYS A 1 88 ? -16.018 -0.900 28.747 1.00 93.81 88 LYS A CA 1
ATOM 665 C C . LYS A 1 88 ? -17.387 -0.244 28.917 1.00 93.81 88 LYS A C 1
ATOM 667 O O . LYS A 1 88 ? -17.765 0.048 30.048 1.00 93.81 88 LYS A O 1
ATOM 672 N N . GLU A 1 89 ? -18.099 0.011 27.828 1.00 91.94 89 GLU A N 1
ATOM 673 C CA . GLU A 1 89 ? -19.345 0.769 27.833 1.00 91.94 89 GLU A CA 1
ATOM 674 C C . GLU A 1 89 ? -20.538 -0.193 27.745 1.00 91.94 89 GLU A C 1
ATOM 676 O O . GLU A 1 89 ? -20.723 -0.918 26.768 1.00 91.94 89 GLU A O 1
ATOM 681 N N . THR A 1 90 ? -21.350 -0.261 28.800 1.00 89.81 90 THR A N 1
ATOM 682 C CA . THR A 1 90 ? -22.557 -1.093 28.808 1.00 89.81 90 THR A CA 1
ATOM 683 C C . THR A 1 90 ? -23.702 -0.349 28.115 1.00 89.81 90 THR A C 1
ATOM 685 O O . THR A 1 90 ? -24.019 0.783 28.464 1.00 89.81 90 THR A O 1
ATOM 688 N N . GLY A 1 91 ? -24.352 -0.988 27.135 1.00 87.62 91 GLY A N 1
ATOM 689 C CA . GLY A 1 91 ? -25.527 -0.420 26.450 1.00 87.62 91 GLY A CA 1
ATOM 690 C C . GLY A 1 91 ? -25.246 0.325 25.141 1.00 87.62 91 GLY A C 1
ATOM 691 O O . GLY A 1 91 ? -26.016 1.204 24.760 1.00 87.62 91 GLY A O 1
ATOM 692 N N . LEU A 1 92 ? -24.170 -0.026 24.438 1.00 87.38 92 LEU A N 1
ATOM 693 C CA . LEU A 1 92 ? -23.828 0.578 23.150 1.00 87.38 92 LEU A CA 1
ATOM 694 C C . LEU A 1 92 ? -24.906 0.375 22.075 1.00 87.38 92 LEU A C 1
ATOM 696 O O . LEU A 1 92 ? -25.489 -0.711 21.978 1.00 87.38 92 LEU A O 1
ATOM 700 N N . PRO A 1 93 ? -25.134 1.384 21.214 1.00 94.19 93 PRO A N 1
ATOM 701 C CA . PRO A 1 93 ? -26.049 1.256 20.092 1.00 94.19 93 PRO A CA 1
ATOM 702 C C . PRO A 1 93 ? -25.511 0.248 19.068 1.00 94.19 93 PRO A C 1
ATOM 704 O O . PRO A 1 93 ? -24.312 0.195 18.792 1.00 94.19 93 PRO A O 1
ATOM 707 N N . ALA A 1 94 ? -26.416 -0.511 18.443 1.00 94.44 94 ALA A N 1
ATOM 708 C CA . ALA A 1 94 ? -26.073 -1.493 17.408 1.00 94.44 94 ALA A CA 1
ATOM 709 C C . ALA A 1 94 ? -25.295 -0.883 16.223 1.00 94.44 94 ALA A C 1
ATOM 711 O O . ALA A 1 94 ? -24.512 -1.576 15.581 1.00 94.44 94 ALA A O 1
ATOM 712 N N . SER A 1 95 ? -25.456 0.422 15.968 1.00 95.94 95 SER A N 1
ATOM 713 C CA . SER A 1 95 ? -24.689 1.139 14.945 1.00 95.94 95 SER A CA 1
ATOM 714 C C . SER A 1 95 ? -23.183 1.088 15.202 1.00 95.94 95 SER A C 1
ATOM 716 O O . SER A 1 95 ? -22.428 0.816 14.282 1.00 95.94 95 SER A O 1
ATOM 718 N N . MET A 1 96 ? -22.739 1.249 16.453 1.00 94.75 96 MET A N 1
ATOM 719 C CA . MET A 1 96 ? -21.309 1.232 16.778 1.00 94.75 96 MET A CA 1
ATOM 720 C C . MET A 1 96 ? -20.684 -0.159 16.624 1.00 94.75 96 MET A C 1
ATOM 722 O O . MET A 1 96 ? -19.494 -0.272 16.340 1.00 94.75 96 MET A O 1
ATOM 726 N N . GLN A 1 97 ? -21.475 -1.223 16.790 1.00 94.62 97 GLN A N 1
ATOM 727 C CA . GLN A 1 97 ? -21.016 -2.585 16.498 1.00 94.62 97 GLN A CA 1
ATOM 728 C C . GLN A 1 97 ? -20.845 -2.783 14.989 1.00 94.62 97 GLN A C 1
ATOM 730 O O . GLN A 1 97 ? -19.806 -3.276 14.560 1.00 94.62 97 GLN A O 1
ATOM 735 N N . SER A 1 98 ? -21.808 -2.305 14.194 1.00 96.62 98 SER A N 1
ATOM 736 C CA . SER A 1 98 ? -21.708 -2.313 12.730 1.00 96.62 98 SER A CA 1
ATOM 737 C C . SER A 1 98 ? -20.510 -1.502 12.224 1.00 96.62 98 SER A C 1
ATOM 739 O O . SER A 1 98 ? -19.856 -1.920 11.272 1.00 96.62 98 SER A O 1
ATOM 741 N N . ASP A 1 99 ? -20.201 -0.364 12.851 1.00 96.88 99 ASP A N 1
ATOM 742 C CA . ASP A 1 99 ? -19.045 0.461 12.483 1.00 96.88 99 ASP A CA 1
ATOM 743 C C . ASP A 1 99 ? -17.718 -0.250 12.801 1.00 96.88 99 ASP A C 1
ATOM 745 O O . ASP A 1 99 ? -16.768 -0.174 12.019 1.00 96.88 99 ASP A O 1
ATOM 749 N N . LEU A 1 100 ? -17.648 -0.982 13.922 1.00 96.94 100 LEU A N 1
ATOM 750 C CA . LEU A 1 100 ? -16.480 -1.798 14.265 1.00 96.94 100 LEU A CA 1
ATOM 751 C C . LEU A 1 100 ? -16.273 -2.932 13.253 1.00 96.94 100 LEU A C 1
ATOM 753 O O . LEU A 1 100 ? -15.142 -3.160 12.827 1.00 96.94 100 LEU A O 1
ATOM 757 N N . GLU A 1 101 ? -17.344 -3.631 12.870 1.00 97.88 101 GLU A N 1
ATOM 758 C CA . GLU A 1 101 ? -17.298 -4.686 11.850 1.00 97.88 101 GLU A CA 1
ATOM 759 C C . GLU A 1 101 ? -16.813 -4.133 10.507 1.00 97.88 101 GLU A C 1
ATOM 761 O O . GLU A 1 101 ? -15.878 -4.676 9.919 1.00 97.88 101 GLU A O 1
ATOM 766 N N . LEU A 1 102 ? -17.350 -2.986 10.078 1.00 98.06 102 LEU A N 1
ATOM 767 C CA . LEU A 1 102 ? -16.909 -2.316 8.856 1.00 98.06 102 LEU A CA 1
ATOM 768 C C . LEU A 1 102 ? -15.417 -1.949 8.906 1.00 98.06 102 LEU A C 1
ATOM 770 O O . LEU A 1 102 ? -14.696 -2.148 7.928 1.00 98.06 102 LEU A O 1
ATOM 774 N N . ALA A 1 103 ? -14.935 -1.430 10.038 1.00 97.81 103 ALA A N 1
ATOM 775 C CA . ALA A 1 103 ? -13.521 -1.104 10.210 1.00 97.81 103 ALA A CA 1
ATOM 776 C C . ALA A 1 103 ? -12.627 -2.360 10.171 1.00 97.81 103 ALA A C 1
ATOM 778 O O . ALA A 1 103 ? -11.534 -2.331 9.604 1.00 97.81 103 ALA A O 1
ATOM 779 N N . MET A 1 104 ? -13.089 -3.484 10.727 1.00 98.25 104 MET A N 1
ATOM 780 C CA . MET A 1 104 ? -12.383 -4.767 10.637 1.00 98.25 104 MET A CA 1
ATOM 781 C C . MET A 1 104 ? -12.312 -5.285 9.194 1.00 98.25 104 MET A C 1
ATOM 783 O O . MET A 1 104 ? -11.249 -5.741 8.764 1.00 98.25 104 MET A O 1
ATOM 787 N N . ASP A 1 105 ? -13.398 -5.160 8.433 1.00 98.50 105 ASP A N 1
ATOM 788 C CA . ASP A 1 105 ? -13.430 -5.528 7.016 1.00 98.50 105 ASP A CA 1
ATOM 789 C C . ASP A 1 105 ? -12.470 -4.671 6.184 1.00 98.50 105 ASP A C 1
ATOM 791 O O . ASP A 1 105 ? -11.773 -5.191 5.311 1.00 98.50 105 ASP A O 1
ATOM 795 N N . GLN A 1 106 ? -12.367 -3.371 6.475 1.00 98.06 106 GLN A N 1
ATOM 796 C CA . GLN A 1 106 ? -11.406 -2.478 5.818 1.00 98.06 106 GLN A CA 1
ATOM 797 C C . GLN A 1 106 ? -9.955 -2.909 6.070 1.00 98.06 106 GLN A 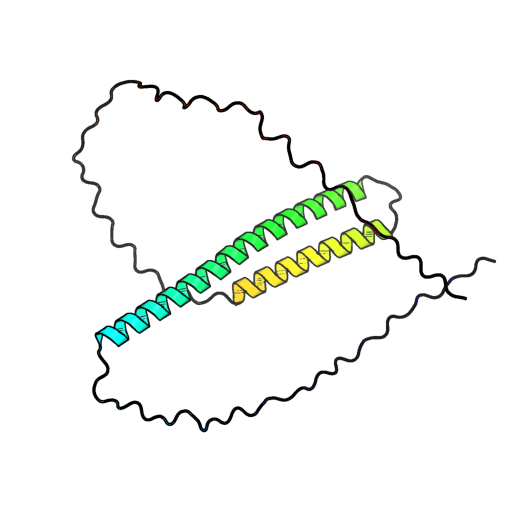C 1
ATOM 799 O O . GLN A 1 106 ? -9.176 -3.016 5.120 1.00 98.06 106 GLN A O 1
ATOM 804 N N . VAL A 1 107 ? -9.604 -3.251 7.314 1.00 98.50 107 VAL A N 1
ATOM 805 C CA . VAL A 1 107 ? -8.280 -3.810 7.640 1.00 98.50 107 VAL A CA 1
ATOM 806 C C . VAL A 1 107 ? -8.026 -5.094 6.849 1.00 98.50 107 VAL A C 1
ATOM 808 O O . VAL A 1 107 ? -6.935 -5.292 6.305 1.00 98.50 107 VAL A O 1
ATOM 811 N N . GLN A 1 108 ? -9.028 -5.968 6.733 1.00 98.56 108 GLN A N 1
ATOM 812 C CA . GLN A 1 108 ? -8.892 -7.200 5.962 1.00 98.56 108 GLN A CA 1
ATOM 813 C C . GLN A 1 108 ? -8.694 -6.926 4.462 1.00 98.56 108 GLN A C 1
ATOM 815 O O . GLN A 1 108 ? -7.856 -7.571 3.830 1.00 98.56 108 GLN A O 1
ATOM 820 N N . GLN A 1 109 ? -9.394 -5.943 3.893 1.00 98.38 109 GLN A N 1
ATOM 821 C CA . GLN A 1 109 ? -9.187 -5.514 2.507 1.00 98.38 109 GLN A CA 1
ATOM 822 C C . GLN A 1 109 ? -7.767 -4.984 2.282 1.00 98.38 109 GLN A C 1
ATOM 824 O O . GLN A 1 109 ? -7.137 -5.336 1.282 1.00 98.38 109 GLN A O 1
ATOM 829 N N . LEU A 1 110 ? -7.226 -4.197 3.217 1.00 98.06 110 LEU A N 1
ATOM 830 C CA . LEU A 1 110 ? -5.843 -3.726 3.137 1.00 98.06 110 LEU A CA 1
ATOM 831 C C . LEU A 1 110 ? -4.839 -4.880 3.179 1.00 98.06 110 LEU A C 1
ATOM 833 O O . LEU A 1 110 ? -3.905 -4.898 2.379 1.00 98.06 110 LEU A O 1
ATOM 837 N N . ARG A 1 111 ? -5.047 -5.874 4.051 1.00 98.44 111 ARG A N 1
ATOM 838 C CA . ARG A 1 111 ? -4.203 -7.080 4.105 1.00 98.44 111 ARG A CA 1
ATOM 839 C C . ARG A 1 111 ? -4.241 -7.865 2.797 1.00 98.44 111 ARG A C 1
ATOM 841 O O . ARG A 1 111 ? -3.192 -8.272 2.302 1.00 98.44 111 ARG A O 1
ATOM 848 N N . ASN A 1 112 ? -5.425 -8.032 2.210 1.00 98.50 112 ASN A N 1
ATOM 849 C CA . ASN A 1 112 ? -5.576 -8.695 0.915 1.00 98.50 112 ASN A CA 1
ATOM 850 C C . ASN A 1 112 ? -4.832 -7.921 -0.187 1.00 98.50 112 ASN A C 1
ATOM 852 O O . ASN A 1 112 ? -4.116 -8.517 -0.989 1.00 98.50 112 ASN A O 1
ATOM 856 N N . ARG A 1 113 ? -4.939 -6.585 -0.197 1.00 98.00 113 ARG A N 1
ATOM 857 C CA . ARG A 1 113 ? -4.205 -5.724 -1.138 1.00 98.00 113 ARG A CA 1
ATOM 858 C C . ARG A 1 113 ? -2.691 -5.822 -0.948 1.00 98.00 113 ARG A C 1
ATOM 860 O O . ARG A 1 113 ? -1.965 -5.903 -1.934 1.00 98.00 113 ARG A O 1
ATOM 867 N N . TYR A 1 114 ? -2.220 -5.847 0.297 1.00 98.19 114 TYR A N 1
ATOM 868 C CA . TYR A 1 114 ? -0.806 -6.029 0.623 1.00 98.19 114 TYR A CA 1
ATOM 869 C C . TYR A 1 114 ? -0.273 -7.362 0.078 1.00 98.19 114 TYR A C 1
ATOM 871 O O . TYR A 1 114 ? 0.760 -7.388 -0.586 1.00 98.19 114 TYR A O 1
ATOM 879 N N . GLN A 1 115 ? -1.008 -8.459 0.284 1.00 98.25 115 GLN A N 1
ATOM 880 C CA . GLN A 1 115 ? -0.646 -9.773 -0.258 1.00 98.25 115 GLN A CA 1
ATOM 881 C C . GLN A 1 115 ? -0.648 -9.785 -1.791 1.00 98.25 115 GLN A C 1
ATOM 883 O O . GLN A 1 115 ? 0.276 -10.324 -2.396 1.00 98.25 115 GLN A O 1
ATOM 888 N N . ALA A 1 116 ? -1.635 -9.146 -2.425 1.00 97.62 116 ALA A N 1
ATOM 889 C CA . ALA A 1 116 ? -1.693 -9.030 -3.880 1.00 97.62 116 ALA A CA 1
ATOM 890 C C . ALA A 1 116 ? -0.486 -8.263 -4.447 1.00 97.62 116 ALA A C 1
ATOM 892 O O . ALA A 1 116 ? 0.124 -8.710 -5.415 1.00 97.62 116 ALA A O 1
ATOM 893 N N . MET A 1 117 ? -0.087 -7.150 -3.819 1.00 96.31 117 MET A N 1
ATOM 894 C CA . MET A 1 117 ? 1.117 -6.409 -4.218 1.00 96.31 117 MET A CA 1
ATOM 895 C C . MET A 1 117 ? 2.402 -7.205 -3.981 1.00 96.31 117 MET A C 1
ATOM 897 O O . MET A 1 117 ? 3.320 -7.139 -4.793 1.00 96.31 117 MET A O 1
ATOM 901 N N . GLN A 1 118 ? 2.468 -7.983 -2.899 1.00 96.00 118 GLN A N 1
ATOM 902 C CA . GLN A 1 118 ? 3.617 -8.841 -2.624 1.00 96.00 118 GLN A CA 1
ATOM 903 C C . GLN A 1 118 ? 3.747 -9.958 -3.669 1.00 96.00 118 GLN A C 1
ATOM 905 O O . GLN A 1 118 ? 4.857 -10.250 -4.109 1.00 96.00 118 GLN A O 1
ATOM 910 N N . ALA A 1 119 ? 2.627 -10.542 -4.100 1.00 95.69 119 ALA A N 1
ATOM 911 C CA . ALA A 1 119 ? 2.595 -11.540 -5.166 1.00 95.69 119 ALA A CA 1
ATOM 912 C C . ALA A 1 119 ? 2.945 -10.949 -6.543 1.00 95.69 119 ALA A C 1
ATOM 914 O O . ALA A 1 119 ? 3.497 -11.650 -7.384 1.00 95.69 119 ALA A O 1
ATOM 915 N N . ALA A 1 120 ? 2.664 -9.662 -6.765 1.00 93.94 120 ALA A N 1
ATOM 916 C CA . ALA A 1 120 ? 3.002 -8.947 -7.996 1.00 93.94 120 ALA A CA 1
ATOM 917 C C . ALA A 1 120 ? 4.469 -8.479 -8.067 1.00 93.94 120 ALA A C 1
ATOM 919 O O . ALA A 1 120 ? 4.853 -7.822 -9.035 1.00 93.94 120 ALA A O 1
ATOM 920 N N . ARG A 1 121 ? 5.292 -8.773 -7.052 1.00 91.19 121 ARG A N 1
ATOM 921 C CA . ARG A 1 121 ? 6.683 -8.317 -6.994 1.00 91.19 121 ARG A CA 1
ATOM 922 C C . ARG A 1 121 ? 7.506 -8.955 -8.127 1.00 91.19 121 ARG A C 1
ATOM 924 O O . ARG A 1 121 ? 7.560 -10.185 -8.200 1.00 91.19 121 ARG A O 1
ATOM 931 N N . PRO A 1 122 ? 8.187 -8.156 -8.972 1.00 89.38 122 PRO A N 1
ATOM 932 C CA . PRO A 1 122 ? 9.107 -8.683 -9.970 1.00 89.38 122 PRO A CA 1
ATOM 933 C C . PRO A 1 122 ? 10.224 -9.507 -9.311 1.00 89.38 122 PRO A C 1
ATOM 935 O O . PRO A 1 122 ? 10.676 -9.152 -8.213 1.00 89.38 122 PRO A O 1
ATOM 938 N N . PRO A 1 123 ? 10.699 -10.588 -9.955 1.00 85.31 123 PRO A N 1
ATOM 939 C CA . PRO A 1 123 ? 11.895 -11.288 -9.513 1.00 85.31 123 PRO A CA 1
ATOM 940 C C . PRO A 1 123 ? 13.056 -10.300 -9.420 1.00 85.31 123 PRO A C 1
ATOM 942 O O . PRO A 1 123 ? 13.405 -9.649 -10.402 1.00 85.31 123 PRO A O 1
ATOM 945 N N . ARG A 1 124 ? 13.659 -10.172 -8.237 1.00 76.38 124 ARG A N 1
ATOM 946 C CA . ARG A 1 124 ? 14.869 -9.365 -8.099 1.00 76.38 124 ARG A CA 1
ATOM 947 C C . ARG A 1 124 ? 16.014 -10.102 -8.778 1.00 76.38 124 ARG A C 1
ATOM 949 O O . ARG A 1 124 ? 16.325 -11.232 -8.395 1.00 76.38 124 ARG A O 1
ATOM 956 N N . VAL A 1 125 ? 16.660 -9.449 -9.738 1.00 75.81 125 VAL A N 1
ATOM 957 C CA . VAL A 1 125 ? 17.972 -9.887 -10.212 1.00 75.81 125 VAL A CA 1
ATOM 958 C C . VAL A 1 125 ? 18.890 -9.888 -8.993 1.00 75.81 125 VAL A C 1
ATOM 960 O O . VAL A 1 125 ? 18.896 -8.933 -8.211 1.00 75.81 125 VAL A O 1
ATOM 963 N N . ALA A 1 126 ? 19.586 -11.000 -8.756 1.00 73.69 126 ALA A N 1
ATOM 964 C CA . ALA A 1 126 ? 20.520 -11.082 -7.645 1.00 73.69 126 ALA A CA 1
ATOM 965 C C . ALA A 1 126 ? 21.532 -9.949 -7.817 1.00 73.69 126 ALA A C 1
ATOM 967 O O . ALA A 1 126 ? 22.271 -9.931 -8.800 1.00 73.69 126 ALA A O 1
ATOM 968 N N . ARG A 1 127 ? 21.530 -8.986 -6.887 1.00 68.06 127 ARG A N 1
ATOM 969 C CA . ARG A 1 127 ? 22.524 -7.918 -6.897 1.00 68.06 127 ARG A CA 1
ATOM 970 C C . ARG A 1 127 ? 23.891 -8.606 -6.882 1.00 68.06 127 ARG A C 1
ATOM 972 O O . ARG A 1 127 ? 24.122 -9.384 -5.947 1.00 68.06 127 ARG A O 1
ATOM 979 N N . PRO A 1 128 ? 24.763 -8.392 -7.882 1.00 59.53 128 PRO A N 1
ATOM 980 C CA . PRO A 1 128 ? 26.113 -8.926 -7.820 1.00 59.53 128 PRO A CA 1
ATOM 981 C C . PRO A 1 128 ? 26.719 -8.489 -6.488 1.00 59.53 128 PRO A C 1
ATOM 983 O O . PRO A 1 128 ? 26.486 -7.357 -6.046 1.00 59.53 128 PRO A O 1
ATOM 986 N N . ALA A 1 129 ? 27.381 -9.429 -5.802 1.00 65.31 129 ALA A N 1
ATOM 987 C CA . ALA A 1 129 ? 27.970 -9.191 -4.489 1.00 65.31 129 ALA A CA 1
ATOM 988 C C . ALA A 1 129 ? 28.700 -7.850 -4.534 1.00 65.31 129 ALA A C 1
ATOM 990 O O . ALA A 1 129 ? 29.469 -7.626 -5.470 1.00 65.31 129 ALA A O 1
ATOM 991 N N . ALA A 1 130 ? 28.374 -6.956 -3.592 1.00 59.09 130 ALA A N 1
ATOM 992 C CA . ALA A 1 130 ? 28.954 -5.624 -3.539 1.00 59.09 130 ALA A CA 1
ATOM 993 C C . ALA A 1 130 ? 30.455 -5.758 -3.795 1.00 59.09 130 ALA A C 1
ATOM 995 O O . ALA A 1 130 ? 31.127 -6.502 -3.075 1.00 59.09 130 ALA A O 1
ATOM 996 N N . ILE A 1 131 ? 30.932 -5.128 -4.874 1.00 60.28 131 ILE A N 1
ATOM 997 C CA . ILE A 1 131 ? 32.358 -5.024 -5.171 1.00 60.28 131 ILE A CA 1
ATOM 998 C C . ILE A 1 131 ? 32.977 -4.571 -3.860 1.00 60.28 131 ILE A C 1
ATOM 1000 O O . ILE A 1 131 ? 32.563 -3.534 -3.341 1.00 60.28 131 ILE A O 1
ATOM 1004 N N . ALA A 1 132 ? 33.830 -5.419 -3.279 1.00 58.94 132 ALA A N 1
ATOM 1005 C CA . ALA A 1 132 ? 34.430 -5.173 -1.982 1.00 58.94 132 ALA A CA 1
ATOM 1006 C C . ALA A 1 132 ? 34.953 -3.740 -1.998 1.00 58.94 132 ALA A C 1
ATOM 1008 O O . ALA A 1 132 ? 35.825 -3.425 -2.812 1.00 58.94 132 ALA A O 1
ATOM 1009 N N . GLU A 1 133 ? 34.352 -2.868 -1.182 1.00 60.12 133 GLU A N 1
ATOM 1010 C CA . GLU A 1 133 ? 34.895 -1.533 -0.988 1.00 60.12 133 GLU A CA 1
ATOM 1011 C C . GLU A 1 133 ? 36.383 -1.728 -0.682 1.00 60.12 133 GLU A C 1
ATOM 1013 O O . GLU A 1 133 ? 36.712 -2.583 0.157 1.00 60.12 133 GLU A O 1
ATOM 1018 N N . PRO A 1 134 ? 37.290 -1.051 -1.411 1.00 68.12 134 PRO A N 1
ATOM 1019 C CA . PRO A 1 134 ? 38.708 -1.164 -1.125 1.00 68.12 134 PRO A CA 1
ATOM 1020 C C . PRO A 1 134 ? 38.892 -0.887 0.371 1.00 68.12 134 PRO A C 1
ATOM 1022 O O . PRO A 1 134 ? 38.239 0.024 0.892 1.00 68.12 134 PRO A O 1
ATOM 1025 N N . PRO A 1 135 ? 39.690 -1.710 1.078 1.00 68.31 135 PRO A N 1
ATOM 1026 C CA . PRO A 1 135 ? 39.831 -1.599 2.521 1.00 68.31 135 PRO A CA 1
ATOM 1027 C C . PRO A 1 135 ? 40.128 -0.140 2.879 1.00 68.31 135 PRO A C 1
ATOM 1029 O O . PRO A 1 135 ? 40.916 0.491 2.168 1.00 68.31 135 PRO A O 1
ATOM 1032 N N . PRO A 1 136 ? 39.485 0.415 3.924 1.00 63.88 136 PRO A N 1
ATOM 1033 C CA . PRO A 1 136 ? 39.781 1.769 4.356 1.00 63.88 136 PRO A CA 1
ATOM 1034 C C . PRO A 1 136 ? 41.283 1.849 4.594 1.00 63.88 136 PRO A C 1
ATOM 1036 O O . PRO A 1 136 ? 41.825 1.061 5.368 1.00 63.88 136 PRO A O 1
ATOM 1039 N N . ASP A 1 137 ? 41.943 2.757 3.879 1.00 59.97 137 ASP A N 1
ATOM 1040 C CA . ASP A 1 137 ? 43.364 3.032 4.040 1.00 59.97 137 ASP A CA 1
ATOM 1041 C C . ASP A 1 137 ? 43.627 3.246 5.540 1.00 59.97 137 ASP A C 1
ATOM 1043 O O . ASP A 1 137 ? 43.147 4.215 6.139 1.00 59.97 137 ASP A O 1
ATOM 1047 N N . GLU A 1 138 ? 44.344 2.315 6.179 1.00 57.50 138 GLU A N 1
ATOM 1048 C CA . GLU A 1 138 ? 44.733 2.367 7.595 1.00 57.50 138 GLU A CA 1
ATOM 1049 C C . GLU A 1 138 ? 45.845 3.414 7.812 1.00 57.50 138 GLU A C 1
ATOM 1051 O O . GLU A 1 138 ? 46.891 3.153 8.404 1.00 57.50 138 GLU A O 1
ATOM 1056 N N . GLY A 1 139 ? 45.637 4.625 7.293 1.00 56.72 139 GLY A N 1
ATOM 1057 C CA . GLY A 1 139 ? 46.679 5.622 7.077 1.00 56.72 139 GLY A CA 1
ATOM 1058 C C . GLY A 1 139 ? 46.261 7.058 7.377 1.00 56.72 139 GLY A C 1
ATOM 1059 O O . GLY A 1 139 ? 46.779 7.976 6.754 1.00 56.72 139 GLY A O 1
ATOM 1060 N N . ALA A 1 140 ? 45.353 7.297 8.325 1.00 50.38 140 ALA A N 1
ATOM 1061 C CA . ALA A 1 140 ? 45.166 8.634 8.894 1.00 50.38 140 ALA A CA 1
ATOM 1062 C C . ALA A 1 140 ? 44.911 8.552 10.401 1.00 50.38 140 ALA A C 1
ATOM 1064 O O . ALA A 1 140 ? 43.789 8.523 10.906 1.00 50.38 140 ALA A O 1
ATOM 1065 N N . THR A 1 141 ? 46.023 8.504 11.124 1.00 50.12 141 THR A N 1
ATOM 1066 C CA . THR A 1 141 ? 46.153 8.741 12.558 1.00 50.12 141 THR A CA 1
ATOM 1067 C C . THR A 1 141 ? 45.240 9.855 13.073 1.00 50.12 141 THR A C 1
ATOM 1069 O O . THR A 1 141 ? 45.419 11.029 12.764 1.00 50.12 141 THR A O 1
ATOM 1072 N N . ARG A 1 142 ? 44.315 9.465 13.950 1.00 53.84 142 ARG A N 1
ATOM 1073 C CA . ARG A 1 142 ? 43.999 10.099 15.239 1.00 53.84 142 ARG A CA 1
ATOM 1074 C C . ARG A 1 142 ? 44.713 11.441 15.509 1.00 53.84 142 ARG A C 1
ATOM 1076 O O . ARG A 1 142 ? 45.787 11.462 16.103 1.00 53.84 142 ARG A O 1
ATOM 1083 N N . SER A 1 143 ? 44.026 12.549 15.242 1.00 53.19 143 SER A N 1
ATOM 1084 C CA . SER A 1 143 ? 44.202 13.802 15.984 1.00 53.19 143 SER A CA 1
ATOM 1085 C C . SER A 1 143 ? 42.969 14.032 16.854 1.00 53.19 143 SER A C 1
ATOM 1087 O O . SER A 1 143 ? 41.925 14.488 16.401 1.00 53.19 143 SER A O 1
ATOM 1089 N N . GLN A 1 144 ? 43.091 13.681 18.134 1.00 55.00 144 GLN A N 1
ATOM 1090 C CA . GLN A 1 144 ? 42.269 14.281 19.177 1.00 55.00 144 GLN A CA 1
ATOM 1091 C C . GLN A 1 144 ? 42.732 15.731 19.346 1.00 55.00 144 GLN A C 1
ATOM 1093 O O . GLN A 1 144 ? 43.846 15.919 19.823 1.00 55.00 144 GLN A O 1
ATOM 1098 N N . GLN A 1 145 ? 41.902 16.735 19.045 1.00 45.03 145 GLN A N 1
ATOM 1099 C CA . GLN A 1 145 ? 41.900 17.960 19.853 1.00 45.03 145 GLN A CA 1
ATOM 1100 C C . GLN A 1 145 ? 40.656 18.834 19.651 1.00 45.03 145 GLN A C 1
ATOM 1102 O O . GLN A 1 145 ? 40.360 19.283 18.553 1.00 45.03 145 GLN A O 1
ATOM 1107 N N . ALA A 1 146 ? 40.009 19.098 20.789 1.00 44.41 146 ALA A N 1
ATOM 1108 C CA . ALA A 1 146 ? 39.313 20.325 21.168 1.00 44.41 146 ALA A CA 1
ATOM 1109 C C . ALA A 1 146 ? 38.100 20.802 20.346 1.00 44.41 146 ALA A C 1
ATOM 1111 O O . ALA A 1 146 ? 38.203 21.356 19.260 1.00 44.41 146 ALA A O 1
ATOM 1112 N N . ALA A 1 147 ? 36.941 20.700 21.005 1.00 53.62 147 ALA A N 1
ATOM 1113 C CA . ALA A 1 147 ? 35.983 21.788 21.190 1.00 53.62 147 ALA A CA 1
ATOM 1114 C C . ALA A 1 147 ? 36.165 23.005 20.264 1.00 53.62 147 ALA A C 1
ATOM 1116 O O . ALA A 1 147 ? 36.949 23.910 20.535 1.00 53.62 147 ALA A O 1
ATOM 1117 N N . SER A 1 148 ? 35.349 23.075 19.222 1.00 46.09 148 SER A N 1
ATOM 1118 C CA . SER A 1 148 ? 34.951 24.346 18.636 1.00 46.09 148 SER A CA 1
ATOM 1119 C C . SER A 1 148 ? 33.460 24.269 18.385 1.00 46.09 148 SER A C 1
ATOM 1121 O O . SER A 1 148 ? 32.984 23.591 17.478 1.00 46.09 148 SER A O 1
ATOM 1123 N N . ALA A 1 149 ? 32.729 24.915 19.288 1.00 52.59 149 ALA A N 1
ATOM 1124 C CA . ALA A 1 149 ? 31.341 25.264 19.102 1.00 52.59 149 ALA A CA 1
ATOM 1125 C C . ALA A 1 149 ? 31.210 25.985 17.756 1.00 52.59 149 ALA A C 1
ATOM 1127 O O . ALA A 1 149 ? 31.634 27.132 17.616 1.00 52.59 149 ALA A O 1
ATOM 1128 N N . ALA A 1 150 ? 30.640 25.307 16.763 1.00 54.97 150 ALA A N 1
ATOM 1129 C CA . ALA A 1 150 ? 30.113 26.002 15.607 1.00 54.97 150 ALA A CA 1
ATOM 1130 C C . ALA A 1 150 ? 29.036 26.972 16.129 1.00 54.97 150 ALA A C 1
ATOM 1132 O O . ALA A 1 150 ? 28.151 26.536 16.877 1.00 54.97 150 ALA A O 1
ATOM 1133 N N . PRO A 1 151 ? 29.109 28.277 15.813 1.00 60.81 151 PRO A N 1
ATOM 1134 C CA . PRO A 1 151 ? 28.064 29.206 16.193 1.00 60.81 151 PRO A CA 1
ATOM 1135 C C . PRO A 1 151 ? 26.772 28.743 15.526 1.00 60.81 151 PRO A C 1
ATOM 1137 O O . PRO A 1 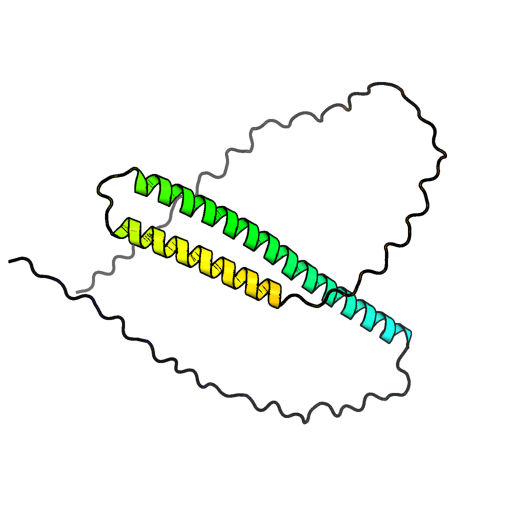151 ? 26.648 28.721 14.302 1.00 60.81 151 PRO A O 1
ATOM 1140 N N . VAL A 1 152 ? 25.821 28.332 16.363 1.00 65.06 152 VAL A N 1
ATOM 1141 C CA . VAL A 1 152 ? 24.431 28.119 15.974 1.00 65.06 152 VAL A CA 1
ATOM 1142 C C . VAL A 1 152 ? 23.987 29.378 15.219 1.00 65.06 152 VAL A C 1
ATOM 1144 O O . VAL A 1 152 ? 24.140 30.474 15.768 1.00 65.06 152 VAL A O 1
ATOM 1147 N N . PRO A 1 153 ? 23.486 29.270 13.974 1.00 73.38 153 PRO A N 1
ATOM 1148 C CA . PRO A 1 153 ? 22.993 30.434 13.256 1.00 73.38 153 PRO A CA 1
ATOM 1149 C C . PRO A 1 153 ? 21.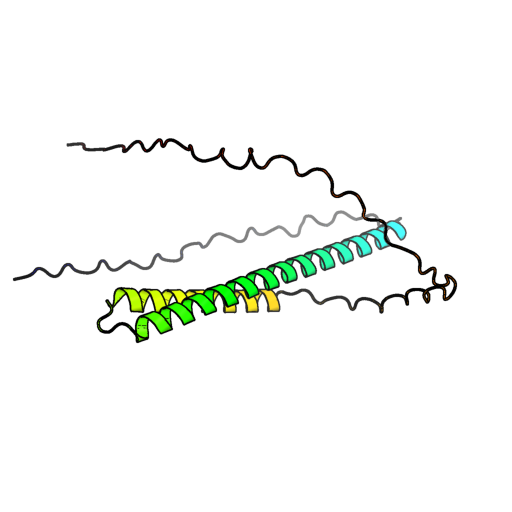899 31.112 14.095 1.00 73.38 153 PRO A C 1
ATOM 1151 O O . PRO A 1 153 ? 21.115 30.413 14.749 1.00 73.38 153 PRO A O 1
ATOM 1154 N N . PRO A 1 154 ? 21.849 32.456 14.131 1.00 73.50 154 PRO A N 1
ATOM 1155 C CA . PRO A 1 154 ? 20.869 33.181 14.924 1.00 73.50 154 PRO A CA 1
ATOM 1156 C C . PRO A 1 154 ? 19.467 32.679 14.582 1.00 73.50 154 PRO A C 1
ATOM 1158 O O . PRO A 1 154 ? 19.063 32.660 13.419 1.00 73.50 154 PRO A O 1
ATOM 1161 N N . ARG A 1 155 ? 18.748 32.231 15.618 1.00 67.75 155 ARG A N 1
ATOM 1162 C CA . ARG A 1 155 ? 17.343 31.838 15.525 1.00 67.75 155 ARG A CA 1
ATOM 1163 C C . ARG A 1 155 ? 16.578 32.998 14.900 1.00 67.75 155 ARG A C 1
ATOM 1165 O O . ARG A 1 155 ? 16.490 34.072 15.492 1.00 67.75 155 ARG A O 1
ATOM 1172 N N . LEU A 1 156 ? 16.057 32.776 13.699 1.00 66.50 156 LEU A N 1
ATOM 1173 C CA . LEU A 1 156 ? 15.091 33.679 13.094 1.00 66.50 156 LEU A CA 1
ATOM 1174 C C . LEU A 1 156 ? 13.896 33.813 14.058 1.00 66.50 156 LEU A C 1
ATOM 1176 O O . LEU A 1 156 ? 13.464 32.798 14.613 1.00 66.50 156 LEU A O 1
ATOM 1180 N N . PRO A 1 157 ? 13.378 35.028 14.297 1.00 66.88 157 PRO A N 1
ATOM 1181 C CA . PRO A 1 157 ? 12.223 35.224 15.162 1.00 66.88 157 PRO A CA 1
ATOM 1182 C C . PRO A 1 157 ? 11.001 34.444 14.644 1.00 66.88 157 PRO A C 1
ATOM 1184 O O . PRO A 1 157 ? 10.636 34.527 13.472 1.00 66.88 157 PRO A O 1
ATOM 1187 N N . GLU A 1 158 ? 10.373 33.702 15.559 1.00 63.28 158 GLU A N 1
ATOM 1188 C CA . GLU A 1 158 ? 9.196 32.821 15.428 1.00 63.28 158 GLU A CA 1
ATOM 1189 C C . GLU A 1 158 ? 7.879 33.528 15.013 1.00 63.28 158 GLU A C 1
ATOM 1191 O O . GLU A 1 158 ? 6.785 33.063 15.325 1.00 63.28 158 GLU A O 1
ATOM 1196 N N . GLU A 1 159 ? 7.919 34.656 14.300 1.00 61.25 159 GLU A N 1
ATOM 1197 C CA . GLU A 1 159 ? 6.711 35.460 14.043 1.00 61.25 159 GLU A CA 1
ATOM 1198 C C . GLU A 1 159 ? 5.935 35.117 12.758 1.00 61.25 159 GLU A C 1
ATOM 1200 O O . GLU A 1 159 ? 4.859 35.666 12.529 1.00 61.25 159 GLU A O 1
ATOM 1205 N N . THR A 1 160 ? 6.383 34.174 11.924 1.00 59.19 160 THR A N 1
ATOM 1206 C CA . THR A 1 160 ? 5.698 33.872 10.643 1.00 59.19 160 THR A CA 1
ATOM 1207 C C . THR A 1 160 ? 4.760 32.659 10.654 1.00 59.19 160 THR A C 1
ATOM 1209 O O . THR A 1 160 ? 4.063 32.423 9.668 1.00 59.19 160 THR A O 1
ATOM 1212 N N . ALA A 1 161 ? 4.611 31.943 11.775 1.00 54.03 161 ALA A N 1
ATOM 1213 C CA . ALA A 1 161 ? 3.726 30.769 11.873 1.00 54.03 161 ALA A CA 1
ATOM 1214 C C . ALA A 1 161 ? 2.238 31.087 12.167 1.00 54.03 161 ALA A C 1
ATOM 1216 O O . ALA A 1 161 ? 1.436 30.175 12.369 1.00 54.03 161 ALA A O 1
ATOM 1217 N N . LYS A 1 162 ? 1.825 32.363 12.178 1.00 58.12 162 LYS A N 1
ATOM 1218 C CA . LYS A 1 162 ? 0.422 32.775 12.391 1.00 58.12 162 LYS A CA 1
ATOM 1219 C C . LYS A 1 162 ? -0.154 33.525 11.188 1.00 58.12 162 LYS A C 1
ATOM 1221 O O . LYS A 1 162 ? -0.594 34.664 11.310 1.00 58.12 162 LYS A O 1
ATOM 1226 N N . ARG A 1 163 ? -0.196 32.897 10.007 1.00 56.59 163 ARG A N 1
ATOM 1227 C CA . ARG A 1 163 ? -0.982 33.442 8.882 1.00 56.59 163 ARG A CA 1
ATOM 1228 C C . ARG A 1 163 ? -1.492 32.392 7.893 1.00 56.59 163 ARG A C 1
ATOM 1230 O O . ARG A 1 163 ? -1.191 32.450 6.711 1.00 56.59 163 ARG A O 1
ATOM 1237 N N . ALA A 1 164 ? -2.323 31.464 8.363 1.00 55.75 164 ALA A N 1
ATOM 1238 C CA . ALA A 1 164 ? -3.231 30.713 7.486 1.00 55.75 164 ALA A CA 1
ATOM 1239 C C . ALA A 1 164 ? -4.513 30.273 8.220 1.00 55.75 164 ALA A C 1
ATOM 1241 O O . ALA A 1 164 ? -4.974 29.147 8.087 1.00 55.75 164 ALA A O 1
ATOM 1242 N N . ALA A 1 165 ? -5.104 31.178 9.003 1.00 59.44 165 ALA A N 1
ATOM 1243 C CA . ALA A 1 165 ? -6.461 31.036 9.525 1.00 59.44 165 ALA A CA 1
ATOM 1244 C C . ALA A 1 165 ? -7.334 32.156 8.943 1.00 59.44 165 ALA A C 1
ATOM 1246 O O . ALA A 1 165 ? -7.612 33.138 9.618 1.00 59.44 165 ALA A O 1
ATOM 1247 N N . ALA A 1 166 ? -7.696 32.036 7.662 1.00 55.38 166 ALA A N 1
ATOM 1248 C CA . ALA A 1 166 ? -8.795 32.783 7.043 1.00 55.38 166 ALA A CA 1
ATOM 1249 C C . ALA A 1 166 ? -9.099 32.219 5.642 1.00 55.38 166 ALA A C 1
ATOM 1251 O O . ALA A 1 166 ? -8.705 32.789 4.629 1.00 55.38 166 ALA A O 1
ATOM 1252 N N . ARG A 1 167 ? -9.833 31.104 5.565 1.00 53.72 167 ARG A N 1
ATOM 1253 C CA . ARG A 1 167 ? -10.757 30.902 4.441 1.00 53.72 167 ARG A CA 1
ATOM 1254 C C . ARG A 1 167 ? -12.143 31.329 4.930 1.00 53.72 167 ARG A C 1
ATOM 1256 O O . ARG A 1 167 ? -12.819 30.516 5.557 1.00 53.72 167 ARG A O 1
ATOM 1263 N N . PRO A 1 168 ? -12.553 32.596 4.735 1.00 59.88 168 PRO A N 1
ATOM 1264 C CA . PRO A 1 168 ? -13.956 32.954 4.856 1.00 59.88 168 PRO A CA 1
ATOM 1265 C C . PRO A 1 168 ? -14.735 32.203 3.775 1.00 59.88 168 PRO A C 1
ATOM 1267 O O . PRO A 1 168 ? -14.321 32.129 2.618 1.00 59.88 168 PRO A O 1
ATOM 1270 N N . GLY A 1 169 ? -15.820 31.568 4.205 1.00 54.75 169 GLY A N 1
ATOM 1271 C CA . GLY A 1 169 ? -16.617 30.684 3.379 1.00 54.75 169 GLY A CA 1
ATOM 1272 C C . GLY A 1 169 ? -17.252 31.355 2.167 1.00 54.75 169 GLY A C 1
ATOM 1273 O O . GLY A 1 169 ? -17.475 32.559 2.114 1.00 54.75 169 GLY A O 1
ATOM 1274 N N . THR A 1 170 ? -17.635 30.511 1.222 1.00 54.38 170 THR A N 1
ATOM 1275 C CA . THR A 1 170 ? -18.775 30.760 0.343 1.00 54.38 170 THR A CA 1
ATOM 1276 C C . THR A 1 170 ? -19.510 29.441 0.197 1.00 54.38 170 THR A C 1
ATOM 1278 O O . THR A 1 170 ? -19.171 28.585 -0.610 1.00 54.38 170 THR A O 1
ATOM 1281 N N . ASN A 1 171 ? -20.503 29.277 1.064 1.00 55.91 171 ASN A N 1
ATOM 1282 C CA . ASN A 1 171 ? -21.539 28.271 0.949 1.00 55.91 171 ASN A CA 1
ATOM 1283 C C . ASN A 1 171 ? -22.786 29.007 0.430 1.00 55.91 171 ASN A C 1
ATOM 1285 O O . ASN A 1 171 ? -23.462 29.653 1.232 1.00 55.91 171 ASN A O 1
ATOM 1289 N N . PRO A 1 172 ? -23.098 29.004 -0.877 1.00 63.78 172 PRO A N 1
ATOM 1290 C CA . PRO A 1 172 ? -24.432 29.356 -1.324 1.00 63.78 172 PRO A CA 1
ATOM 1291 C C . PRO A 1 172 ? -25.305 28.102 -1.313 1.00 63.78 172 PRO A C 1
ATOM 1293 O O . PRO A 1 172 ? -25.276 27.263 -2.211 1.00 63.78 172 PRO A O 1
ATOM 1296 N N . ALA A 1 173 ? -26.113 28.017 -0.260 1.00 51.50 173 ALA A N 1
ATOM 1297 C CA . ALA A 1 173 ? -27.344 27.256 -0.247 1.00 51.50 173 ALA A CA 1
ATOM 1298 C C . ALA A 1 173 ? -28.237 27.725 -1.410 1.00 51.50 173 ALA A C 1
ATOM 1300 O O . ALA A 1 173 ? -28.845 28.792 -1.344 1.00 51.50 173 ALA A O 1
ATOM 1301 N N . ALA A 1 174 ? -28.327 26.930 -2.474 1.00 56.28 174 ALA A N 1
ATOM 1302 C CA . ALA A 1 174 ? -29.358 27.093 -3.489 1.00 56.28 174 ALA A CA 1
ATOM 1303 C C . ALA A 1 174 ? -30.584 26.276 -3.071 1.00 56.28 174 ALA A C 1
ATOM 1305 O O . ALA A 1 174 ? -30.737 25.099 -3.398 1.00 56.28 174 ALA A O 1
ATOM 1306 N N . ALA A 1 175 ? -31.455 26.930 -2.307 1.00 54.97 175 ALA A N 1
ATOM 1307 C CA . ALA A 1 175 ? -32.832 26.518 -2.120 1.00 54.97 175 ALA A CA 1
ATOM 1308 C C . ALA A 1 175 ? -33.550 26.552 -3.479 1.00 54.97 175 ALA A C 1
ATOM 1310 O O . ALA A 1 175 ? -33.843 27.624 -3.999 1.00 54.97 175 ALA A O 1
ATOM 1311 N N . SER A 1 176 ? -33.851 25.385 -4.047 1.00 58.09 176 SER A N 1
ATOM 1312 C CA . SER A 1 176 ? -34.849 25.264 -5.113 1.00 58.09 176 SER A CA 1
ATOM 1313 C C . SER A 1 176 ? -36.137 24.741 -4.498 1.00 58.09 176 SER A C 1
ATOM 1315 O O . SER A 1 176 ? -36.333 23.541 -4.324 1.00 58.09 176 SER A O 1
ATOM 1317 N N . LYS A 1 177 ? -36.993 25.687 -4.115 1.00 58.09 177 LYS A N 1
ATOM 1318 C CA . LYS A 1 177 ? -38.420 25.474 -3.899 1.00 58.09 177 LYS A CA 1
ATOM 1319 C C . LYS A 1 177 ? -39.100 25.911 -5.194 1.00 58.09 177 LYS A C 1
ATOM 1321 O O . LYS A 1 177 ? -38.969 27.069 -5.577 1.00 58.09 177 LYS A O 1
ATOM 13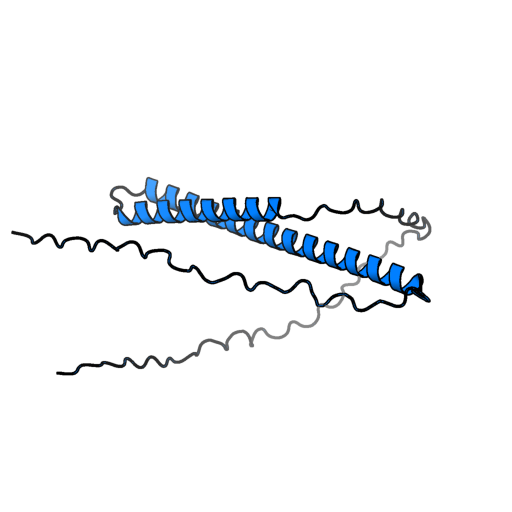26 N N . ALA A 1 178 ? -39.778 24.994 -5.865 1.00 57.69 178 ALA A N 1
ATOM 1327 C CA . ALA A 1 178 ? -40.617 25.278 -7.023 1.00 57.69 178 ALA A CA 1
ATOM 1328 C C . ALA A 1 178 ? -41.922 24.463 -6.886 1.00 57.69 178 ALA A C 1
ATOM 1330 O O . ALA A 1 178 ? -41.908 23.466 -6.160 1.00 57.69 178 ALA A O 1
ATOM 1331 N N . PRO A 1 179 ? -43.026 24.972 -7.458 1.00 67.12 179 PRO A N 1
ATOM 1332 C CA . PRO A 1 179 ? -44.395 24.861 -6.938 1.00 67.12 179 PRO A CA 1
ATOM 1333 C C . PRO A 1 179 ? -45.040 23.478 -7.044 1.00 67.12 179 PRO A C 1
ATOM 1335 O O . PRO A 1 179 ? -44.719 22.734 -7.996 1.00 67.12 179 PRO A O 1
#

Secondary structure (DSSP, 8-state):
---PPPP---PPPP-----------S-S------TT---HHHHHHHHHHHHHHHHHHHHHHHHHHHHHHHHHHHHHHHHHHHHHHHHHSTT--HHHHHHHHHHHHHHHHHHHHHHHHHHTPPPPP-------PPPP-S-------------PPP---STTS------------------

Radius of gyration: 31.86 Å; Cα contacts (8 Å, |Δi|>4): 28; chains: 1; bounding box: 97×47×71 Å

pLDDT: mean 75.96, std 18.79, range [44.41, 98.62]